Protein AF-U6G8X5-F1 (afdb_monomer_lite)

Secondary structure (DSSP, 8-state):
-EEEETTEEEEEEEEE-TTS-EEEEEEEEETTEEEEEEEEEEEEE-TTS-EEEEEEEEEEEEETTTEEEEEEEEEEEETTS-S-EEEEEEEEEEEEETTEEEEEEEEEEEEEE-SSEEEEEEEEEEEEEEEETTEEEEEEEEEEEEEEEEETTTTEEEEEEEEEEEE-----------------EEEEEEEE-TTS-EEEEEEEE--SSPPEEEEEEEEEEEE-TTS-EEEEEEEE-TT-PEEEEEEEE--S---HHHHHHH-----TT-EEEEEEEEETTEEEEEEEEEETTEEEEEEEEEETTS-EEEEEEEEEEETTEEEEEEEEEEEE-TT--EEEEEE----------

Sequence (353 aa):
MFVCCSGVCWEEEWKESHDGTRESRKRRELPNGVFEETVGIRRTTGGDSQQLEEFSNRVERTYSEGRVMECTDSWTRPLDGSGSASGSQRRETQTFDEGKLAAVEVSHEVWTDTGDEFNSDMWTEETLLQHQGGRAVAIQKNRWGRKKGNRRTDGMEWGERWEETEGMQDAPQQQQQQQQQQQQQHFRIRILLPGGEVSTQQVLVLQQQRMQVKRRFDDKWWIESHGNSWGHKEGFEEDGTRLQERWEHSDRDITSWFEERFGVCNNKEDKWAVKKGGNENGEWKESWTENPKEKAAEKSGWNKQGDAWEERWREKFDGDTKTETWAEKKGSNAQGLLVEVLGVGVIEEQEVM

pLDDT: mean 81.96, std 15.89, range [39.19, 98.38]

Radius of gyration: 29.36 Å; chains: 1; bounding box: 84×85×53 Å

Foldseek 3Di:
DWDDDDNWIKDWDWDADPQRKIKIWIWTDDPFWIKIKIKIWGWDQDPPRFIKIKIKMWIWIDGNQQKTKIKIKIKMDTPVNAFKIKIKIWMWMFHDDPNHTFKIKIKMKIWMDGVQKIKIKIKMKMFGWDADPNATATFKIKMKIKIKMAGNVFRKIKMKIKIWIWGDDPPPPDDDDDPDDFPFDWDFDFDQHRVRDTDTDGHTHRCPDDTDTQWMKMKIKMATPQGWMKIWMWIAHNVRDTWIWIWTADPDPPQDPCCVPPRGDPDNFKGKTKIKTDDPFKIKIKIWIDGQFKTKMKIKMAGPQGKIKIKIWMWGDDGPDTQATFIWIWIAGNVRDIDTDGDGDRPPPDPPD

Organism: NCBI:txid51316

Structure (mmCIF, N/CA/C/O backbone):
data_AF-U6G8X5-F1
#
_entry.id   AF-U6G8X5-F1
#
loop_
_atom_site.group_PDB
_atom_site.id
_atom_site.type_symbol
_atom_site.label_atom_id
_atom_site.label_alt_id
_atom_site.label_comp_id
_atom_site.label_asym_id
_atom_site.label_entity_id
_atom_site.label_seq_id
_atom_site.pdbx_PDB_ins_code
_atom_site.Cartn_x
_atom_site.Cartn_y
_atom_site.Cartn_z
_atom_site.occupancy
_atom_site.B_iso_or_equiv
_atom_site.auth_seq_id
_atom_site.auth_comp_id
_atom_site.auth_asym_id
_atom_site.auth_atom_id
_atom_site.pdbx_PDB_model_num
ATOM 1 N N . MET A 1 1 ? -2.283 -37.339 9.329 1.00 53.22 1 MET A N 1
ATOM 2 C CA . MET A 1 1 ? -1.183 -38.116 9.968 1.00 53.22 1 MET A CA 1
ATOM 3 C C . MET A 1 1 ? -0.688 -37.291 11.147 1.00 53.22 1 MET A C 1
ATOM 5 O O . MET A 1 1 ? -0.501 -36.102 10.955 1.00 53.22 1 MET A O 1
ATOM 9 N N . PHE A 1 2 ? -0.527 -37.856 12.348 1.00 46.41 2 PHE A N 1
ATOM 10 C CA . PHE A 1 2 ? -0.036 -37.086 13.502 1.00 46.41 2 PHE A CA 1
ATOM 11 C C . PHE A 1 2 ? 1.492 -37.043 13.482 1.00 46.41 2 PHE A C 1
ATOM 13 O O . PHE A 1 2 ? 2.139 -38.081 13.613 1.00 46.41 2 PHE A O 1
ATOM 20 N N . VAL A 1 3 ? 2.067 -35.853 13.316 1.00 52.84 3 VAL A N 1
ATOM 21 C CA . VAL A 1 3 ? 3.515 -35.639 13.410 1.00 52.84 3 VAL A CA 1
ATOM 22 C C . VAL A 1 3 ? 3.787 -34.873 14.700 1.00 52.84 3 VAL A C 1
ATOM 24 O O . VAL A 1 3 ? 3.461 -33.695 14.819 1.00 52.84 3 VAL A O 1
ATOM 27 N N . CYS A 1 4 ? 4.366 -35.553 15.688 1.00 41.88 4 CYS A N 1
ATOM 28 C CA . CYS A 1 4 ? 4.762 -34.940 16.953 1.00 41.88 4 CYS A CA 1
ATOM 29 C C . CYS A 1 4 ? 6.260 -34.629 16.927 1.00 41.88 4 CYS A C 1
ATOM 31 O O . CYS A 1 4 ? 7.091 -35.533 17.003 1.00 41.88 4 CYS A O 1
ATOM 33 N N . CYS A 1 5 ? 6.614 -33.346 16.886 1.00 45.38 5 CYS A N 1
ATOM 34 C CA . CYS A 1 5 ? 7.969 -32.878 17.162 1.00 45.38 5 CYS A CA 1
ATOM 35 C C . CYS A 1 5 ? 7.899 -31.812 18.265 1.00 45.38 5 CYS A C 1
ATOM 37 O O . CYS A 1 5 ? 7.132 -30.859 18.172 1.00 45.38 5 CYS A O 1
ATOM 39 N N . SER A 1 6 ? 8.709 -31.948 19.320 1.00 54.62 6 SER A N 1
ATOM 40 C CA . SER A 1 6 ? 8.932 -30.919 20.361 1.00 54.62 6 SER A CA 1
ATOM 41 C C . SER A 1 6 ? 7.730 -30.465 21.221 1.00 54.62 6 SER A C 1
ATOM 43 O O . SER A 1 6 ? 7.673 -29.312 21.631 1.00 54.62 6 SER A O 1
ATOM 45 N N . GLY A 1 7 ? 6.776 -31.349 21.544 1.00 64.12 7 GLY A N 1
ATOM 46 C CA . GLY A 1 7 ? 5.650 -30.998 22.437 1.00 64.12 7 GLY A CA 1
ATOM 47 C C . GLY A 1 7 ? 4.595 -30.090 21.794 1.00 64.12 7 GLY A C 1
ATOM 48 O O . GLY A 1 7 ? 3.709 -29.580 22.470 1.00 64.12 7 GLY A O 1
ATOM 49 N N . VAL A 1 8 ? 4.688 -29.919 20.479 1.00 66.00 8 VAL A N 1
ATOM 50 C CA . VAL A 1 8 ? 3.718 -29.233 19.641 1.00 66.00 8 VAL A CA 1
ATOM 51 C C . VAL A 1 8 ? 3.122 -30.277 18.703 1.00 66.00 8 VAL A C 1
ATOM 53 O O . VAL A 1 8 ? 3.852 -30.894 17.925 1.00 66.00 8 VAL A O 1
ATOM 56 N N . CYS A 1 9 ? 1.811 -30.491 18.784 1.00 75.88 9 CYS A N 1
ATOM 57 C CA . CYS A 1 9 ? 1.087 -31.324 17.832 1.00 75.88 9 CYS A CA 1
ATOM 58 C C . CYS A 1 9 ? 0.567 -30.474 16.667 1.00 75.88 9 CYS A C 1
ATOM 60 O O . CYS A 1 9 ? 0.145 -29.329 16.841 1.00 75.88 9 CYS A O 1
ATOM 62 N N . TRP A 1 10 ? 0.617 -31.055 15.473 1.00 80.31 10 TRP A N 1
ATOM 63 C CA . TRP A 1 10 ? -0.072 -30.555 14.293 1.00 80.31 10 TRP A CA 1
ATOM 64 C C . TRP A 1 10 ? -1.016 -31.643 13.799 1.00 80.31 10 TRP A C 1
ATOM 66 O O . TRP A 1 10 ? -0.639 -32.819 13.740 1.00 80.31 10 TRP A O 1
ATOM 76 N N . GLU A 1 11 ? -2.225 -31.241 13.435 1.00 87.06 11 GLU A N 1
ATOM 77 C CA . GLU A 1 11 ? -3.177 -32.083 12.725 1.00 87.06 11 GLU A CA 1
ATOM 78 C C . GLU A 1 11 ? -3.180 -31.651 11.267 1.00 87.06 11 GLU A C 1
ATOM 80 O O . GLU A 1 11 ? -3.396 -30.480 10.969 1.00 87.06 11 GLU A O 1
ATOM 85 N N . GLU A 1 12 ? -2.887 -32.583 10.364 1.00 90.88 12 GLU A N 1
ATOM 86 C CA . GLU A 1 12 ? -2.906 -32.334 8.927 1.00 90.88 12 GLU A CA 1
ATOM 87 C C . GLU A 1 12 ? -3.838 -33.334 8.239 1.00 90.88 12 GLU A C 1
ATOM 89 O O . GLU A 1 12 ? -3.663 -34.561 8.349 1.00 90.88 12 GLU A O 1
ATOM 94 N N . GLU A 1 13 ? -4.816 -32.782 7.528 1.00 90.94 13 GLU A N 1
ATOM 95 C CA . GLU A 1 13 ? -5.782 -33.482 6.693 1.00 90.94 13 GLU A CA 1
ATOM 96 C C . GLU A 1 13 ? -5.515 -33.151 5.226 1.00 90.94 13 GLU A C 1
ATOM 98 O O . GLU A 1 13 ? -5.426 -31.985 4.851 1.00 90.94 13 GLU A O 1
ATOM 103 N N . TRP A 1 14 ? -5.413 -34.183 4.391 1.00 92.19 14 TRP A N 1
ATOM 104 C CA . TRP A 1 14 ? -5.250 -34.039 2.947 1.00 92.19 14 TRP A CA 1
ATOM 105 C C . TRP A 1 14 ? -6.494 -34.544 2.231 1.00 92.19 14 TRP A C 1
ATOM 107 O O . TRP A 1 14 ? -7.020 -35.611 2.561 1.00 92.19 14 TRP A O 1
ATOM 117 N N . LYS A 1 15 ? -6.926 -33.809 1.209 1.00 92.38 15 LYS A N 1
ATOM 118 C CA . LYS A 1 15 ? -8.026 -34.183 0.327 1.00 92.38 15 LYS A CA 1
ATOM 119 C C . LYS A 1 15 ? -7.607 -33.988 -1.124 1.00 92.38 15 LYS A C 1
ATOM 121 O O . LYS A 1 15 ? -7.186 -32.906 -1.519 1.00 92.38 15 LYS A O 1
ATOM 126 N N . GLU A 1 16 ? -7.748 -35.037 -1.924 1.00 91.56 16 GLU A N 1
ATOM 127 C CA . GLU A 1 16 ? -7.582 -34.977 -3.376 1.00 91.56 16 GLU A CA 1
ATOM 128 C C . GLU A 1 16 ? -8.956 -35.164 -4.027 1.00 91.56 16 GLU A C 1
ATOM 130 O O . GLU A 1 16 ? -9.675 -36.120 -3.728 1.00 91.56 16 GLU A O 1
ATOM 135 N N . SER A 1 17 ? -9.354 -34.210 -4.863 1.00 89.56 17 SER A N 1
ATOM 136 C CA . SER A 1 17 ? -10.627 -34.235 -5.588 1.00 89.56 17 SER A CA 1
ATOM 137 C C . SER A 1 17 ? -10.467 -34.906 -6.955 1.00 89.56 17 SER A C 1
ATOM 139 O O . SER A 1 17 ? -9.365 -35.014 -7.489 1.00 89.56 17 SER A O 1
ATOM 141 N N . HIS A 1 18 ? -11.578 -35.339 -7.559 1.00 85.19 18 HIS A N 1
ATOM 142 C CA . HIS A 1 18 ? -11.572 -36.000 -8.873 1.00 85.19 18 HIS A CA 1
ATOM 143 C C . HIS A 1 18 ? -11.023 -35.128 -10.014 1.00 85.19 18 HIS A C 1
ATOM 145 O O . HIS A 1 18 ? -10.596 -35.667 -11.030 1.00 85.19 18 HIS A O 1
ATOM 151 N N . ASP A 1 19 ? -11.028 -33.802 -9.855 1.00 81.75 19 ASP A N 1
ATOM 152 C CA . ASP A 1 19 ? -10.458 -32.849 -10.812 1.00 81.75 19 ASP A CA 1
ATOM 153 C C . ASP A 1 19 ? -8.949 -32.610 -10.610 1.00 81.75 19 ASP A 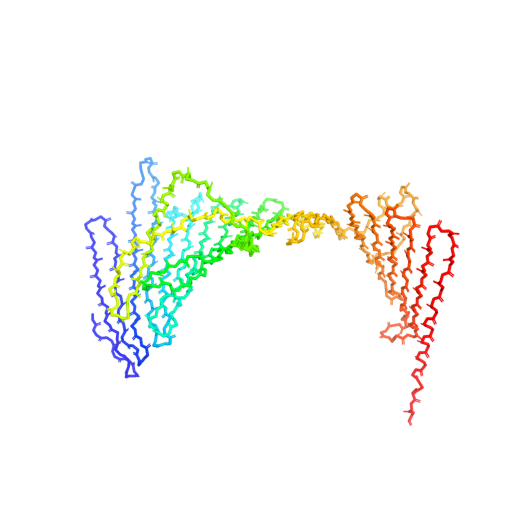C 1
ATOM 155 O O . ASP A 1 19 ? -8.367 -31.756 -11.272 1.00 81.75 19 ASP A O 1
ATOM 159 N N . GLY A 1 20 ? -8.302 -33.357 -9.706 1.00 81.50 20 GLY A N 1
ATOM 160 C CA . GLY A 1 20 ? -6.880 -33.220 -9.394 1.00 81.50 20 GLY A CA 1
ATOM 161 C C . GLY A 1 20 ? -6.555 -32.088 -8.416 1.00 81.50 20 GLY A C 1
ATOM 162 O O . GLY A 1 20 ? -5.376 -31.858 -8.141 1.00 81.50 20 GLY A O 1
ATOM 163 N N . THR A 1 21 ? -7.564 -31.394 -7.873 1.00 85.50 21 THR A N 1
ATOM 164 C CA . THR A 1 21 ? -7.367 -30.416 -6.796 1.00 85.50 21 THR A CA 1
ATOM 165 C C . THR A 1 21 ? -6.854 -31.115 -5.544 1.00 85.50 21 THR A C 1
ATOM 167 O O . THR A 1 21 ? -7.476 -32.067 -5.066 1.00 85.50 21 THR A O 1
ATOM 170 N N . ARG A 1 22 ? -5.746 -30.619 -4.991 1.00 89.38 22 ARG A N 1
ATOM 171 C CA . ARG A 1 22 ? -5.169 -31.075 -3.725 1.00 89.38 22 ARG A CA 1
ATOM 172 C C . ARG A 1 22 ? -5.323 -29.992 -2.682 1.00 89.38 22 ARG A C 1
ATOM 174 O O . ARG A 1 22 ? -4.833 -28.885 -2.875 1.00 89.38 22 ARG A O 1
ATOM 181 N N . GLU A 1 23 ? -5.966 -30.336 -1.582 1.00 91.94 23 GLU A N 1
ATOM 182 C CA . GLU A 1 23 ? -6.183 -29.458 -0.444 1.00 91.94 23 GLU A CA 1
ATOM 183 C C . GLU A 1 23 ? -5.538 -30.075 0.800 1.00 91.94 23 GLU A C 1
ATOM 185 O O . GLU A 1 23 ? -5.674 -31.273 1.053 1.00 91.94 23 GL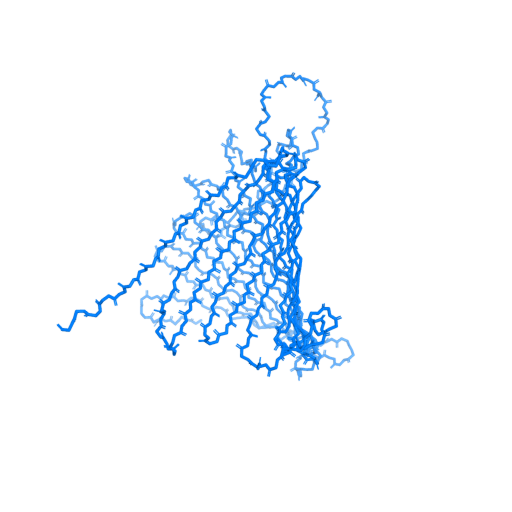U A O 1
ATOM 190 N N . SER A 1 24 ? -4.817 -29.259 1.560 1.00 93.12 24 SER A N 1
ATOM 191 C CA . SER A 1 24 ? -4.237 -29.584 2.856 1.00 93.12 24 SER A CA 1
ATOM 192 C C . SER A 1 24 ? -4.796 -28.627 3.886 1.00 93.12 24 SER A C 1
ATOM 194 O O . SER A 1 24 ? -4.611 -27.420 3.756 1.00 93.12 24 SER A O 1
ATOM 196 N N . ARG A 1 25 ? -5.379 -29.156 4.955 1.00 92.38 25 ARG A N 1
ATOM 197 C CA . ARG A 1 25 ? -5.778 -28.383 6.128 1.00 92.38 25 ARG A CA 1
ATOM 198 C C . ARG A 1 25 ? -4.879 -28.753 7.297 1.00 92.38 25 ARG A C 1
ATOM 200 O O . ARG A 1 25 ? -4.832 -29.910 7.703 1.00 92.38 25 ARG A O 1
ATOM 207 N N . LYS A 1 26 ? -4.164 -27.767 7.827 1.00 91.06 26 LYS A N 1
ATOM 208 C CA . LYS A 1 26 ? -3.275 -27.874 8.980 1.00 91.06 26 LYS A CA 1
ATOM 209 C C . LYS A 1 26 ? -3.866 -27.102 10.141 1.00 91.06 26 LYS A C 1
ATOM 211 O O . LYS A 1 26 ? -4.157 -25.919 10.009 1.00 91.06 26 LYS A O 1
ATOM 216 N N . ARG A 1 27 ? -3.976 -27.740 11.298 1.00 89.69 27 ARG A N 1
ATOM 217 C CA . ARG A 1 27 ? -4.408 -27.101 12.538 1.00 89.69 27 ARG A CA 1
ATOM 218 C C . ARG A 1 27 ? -3.374 -27.308 13.632 1.00 89.69 27 ARG A C 1
ATOM 220 O O . ARG A 1 27 ? -2.787 -28.382 13.764 1.00 89.69 27 ARG A O 1
ATOM 227 N N . ARG A 1 28 ? -3.165 -26.263 14.429 1.00 88.44 28 ARG A N 1
ATOM 228 C CA . ARG A 1 28 ? -2.334 -26.297 15.629 1.00 88.44 28 ARG A CA 1
ATOM 229 C C . ARG A 1 28 ? -2.932 -25.459 16.739 1.00 88.44 28 ARG A C 1
ATOM 231 O O . ARG A 1 28 ? -3.297 -24.302 16.544 1.00 88.44 28 ARG A O 1
ATOM 238 N N . GLU A 1 29 ? -2.915 -26.033 17.931 1.00 85.06 29 GLU A N 1
ATOM 239 C CA . GLU A 1 29 ? -3.142 -25.302 19.169 1.00 85.06 29 GLU A CA 1
ATOM 240 C C . GLU A 1 29 ? -1.813 -24.720 19.669 1.00 85.06 29 GLU A C 1
ATOM 242 O O . GLU A 1 29 ? -0.771 -25.383 19.712 1.00 85.06 29 GLU A O 1
ATOM 247 N N . LEU A 1 30 ? -1.831 -23.434 19.991 1.00 83.12 30 LEU A N 1
ATOM 248 C CA . LEU A 1 30 ? -0.738 -22.701 20.613 1.00 83.12 30 LEU A CA 1
ATOM 249 C C . LEU A 1 30 ? -1.133 -22.397 22.063 1.00 83.12 30 LEU A C 1
ATOM 251 O O . LEU A 1 30 ? -2.317 -22.205 22.336 1.00 83.12 30 LEU A O 1
ATOM 255 N N . PRO A 1 31 ? -0.171 -22.246 22.992 1.00 81.88 31 PRO A N 1
ATOM 256 C CA . PRO A 1 31 ? -0.475 -21.833 24.367 1.00 81.88 31 PRO A CA 1
ATOM 257 C C . PRO A 1 31 ? -1.318 -20.551 24.460 1.00 81.88 31 PRO A C 1
ATOM 259 O O . PRO A 1 31 ? -2.014 -20.331 25.443 1.00 81.88 31 PRO A O 1
ATOM 262 N N . ASN A 1 32 ? -1.239 -19.704 23.435 1.00 82.31 32 ASN A N 1
ATOM 263 C CA . ASN A 1 32 ? -1.887 -18.407 23.351 1.00 82.31 32 ASN A CA 1
ATOM 264 C C . ASN A 1 32 ? -2.814 -18.266 22.133 1.00 82.31 32 ASN A C 1
ATOM 266 O O . ASN A 1 32 ? -3.077 -17.138 21.717 1.00 82.31 32 ASN A O 1
ATOM 270 N N . GLY A 1 33 ? -3.274 -19.362 21.519 1.00 82.25 33 GLY A N 1
ATOM 271 C CA . GLY A 1 33 ? -4.071 -19.232 20.304 1.00 82.25 33 GLY A CA 1
ATOM 272 C C . GLY A 1 33 ? -4.376 -20.506 19.536 1.00 82.25 33 GLY A C 1
ATOM 273 O O . GLY A 1 33 ? -3.922 -21.595 19.871 1.00 82.25 33 GLY A O 1
ATOM 274 N N . VAL A 1 34 ? -5.108 -20.340 18.440 1.00 82.56 34 VAL A N 1
ATOM 275 C CA . VAL A 1 34 ? -5.325 -21.384 17.433 1.00 82.56 34 VAL A CA 1
ATOM 276 C C . VAL A 1 34 ? -4.764 -20.883 16.111 1.00 82.56 34 VAL A C 1
ATOM 278 O O . VAL A 1 34 ? -4.932 -19.714 15.755 1.00 82.56 34 VAL A O 1
ATOM 281 N N . PHE A 1 35 ? -4.056 -21.769 15.421 1.00 87.19 35 PHE A N 1
ATOM 282 C CA . PHE A 1 35 ? -3.550 -21.569 14.075 1.00 87.19 35 PHE A CA 1
ATOM 283 C C . PHE A 1 35 ? -4.210 -22.593 13.157 1.00 87.19 35 PHE A C 1
ATOM 285 O O . PHE A 1 35 ? -4.146 -23.797 13.423 1.00 87.19 35 PHE A O 1
ATOM 292 N N . GLU A 1 36 ? -4.810 -22.116 12.077 1.00 88.62 36 GLU A N 1
ATOM 293 C CA . GLU A 1 36 ? -5.340 -22.953 11.011 1.00 88.62 36 GLU A CA 1
ATOM 294 C C . GLU A 1 36 ? -4.798 -22.460 9.668 1.00 88.62 36 GLU A C 1
ATOM 296 O O . GLU A 1 36 ? -4.816 -21.269 9.384 1.00 88.62 36 GLU A O 1
ATOM 301 N N . GLU A 1 37 ? -4.287 -23.369 8.847 1.00 90.56 37 GLU A N 1
ATOM 302 C CA . GLU A 1 37 ? -3.794 -23.094 7.501 1.00 90.56 37 GLU A CA 1
ATOM 303 C C . GLU A 1 37 ? -4.463 -24.063 6.528 1.00 90.56 37 GLU A C 1
ATOM 305 O O . GLU A 1 37 ? -4.399 -25.277 6.704 1.00 90.56 37 GLU A O 1
ATOM 310 N N . THR A 1 38 ? -5.090 -23.534 5.487 1.00 89.31 38 THR A N 1
ATOM 311 C CA . THR A 1 38 ? -5.671 -24.307 4.390 1.00 89.31 38 THR A CA 1
ATOM 312 C C . THR A 1 38 ? -4.932 -23.959 3.110 1.00 89.31 38 THR A C 1
ATOM 314 O O . THR A 1 38 ? -4.935 -22.805 2.695 1.00 89.31 38 THR A O 1
ATOM 317 N N . VAL A 1 39 ? -4.304 -24.944 2.475 1.00 90.56 39 VAL A N 1
ATOM 318 C CA . VAL A 1 39 ? -3.557 -24.789 1.222 1.00 90.56 39 VAL A CA 1
ATOM 319 C C . VAL A 1 39 ? -4.216 -25.631 0.145 1.00 90.56 39 VAL A C 1
ATOM 321 O O . VAL A 1 39 ? -4.399 -26.828 0.326 1.00 90.56 39 VAL A O 1
ATOM 324 N N . GLY A 1 40 ? -4.536 -25.019 -0.986 1.00 89.56 40 GLY A N 1
ATOM 325 C CA . GLY A 1 40 ? -5.123 -25.647 -2.159 1.00 89.56 40 GLY A CA 1
ATOM 326 C C . GLY A 1 40 ? -4.250 -25.423 -3.387 1.00 89.56 40 GLY A C 1
ATOM 327 O O . GLY A 1 40 ? -3.790 -24.309 -3.629 1.00 89.56 40 GLY A O 1
ATOM 328 N N . ILE A 1 41 ? -4.035 -26.477 -4.170 1.00 88.56 41 ILE A N 1
ATOM 329 C CA . ILE A 1 41 ? -3.465 -26.398 -5.515 1.00 88.56 41 ILE A CA 1
ATOM 330 C C . ILE A 1 41 ? -4.441 -27.079 -6.459 1.00 88.56 41 ILE A C 1
ATOM 332 O O . ILE A 1 41 ? -4.791 -28.247 -6.267 1.00 88.56 41 ILE A O 1
ATOM 336 N N . ARG A 1 42 ? -4.858 -26.364 -7.497 1.00 89.44 42 ARG A N 1
ATOM 337 C CA . ARG A 1 42 ? -5.759 -26.863 -8.528 1.00 89.44 42 ARG A CA 1
ATOM 338 C C . ARG A 1 42 ? -5.117 -26.713 -9.895 1.00 89.44 42 ARG A C 1
ATOM 340 O O . ARG A 1 42 ? -4.491 -25.704 -10.199 1.00 89.44 42 ARG A O 1
ATOM 347 N N . ARG A 1 43 ? -5.273 -27.740 -10.729 1.00 85.75 43 ARG A N 1
ATOM 348 C CA . ARG A 1 43 ? -4.861 -27.703 -12.132 1.00 85.75 43 ARG A CA 1
ATOM 349 C C . ARG A 1 43 ? -6.107 -27.681 -12.990 1.00 85.75 43 ARG A C 1
ATOM 351 O O . ARG A 1 43 ? -6.867 -28.645 -12.985 1.00 85.75 43 ARG A O 1
ATOM 358 N N . THR A 1 44 ? -6.322 -26.595 -13.712 1.00 82.06 44 THR A N 1
ATOM 359 C CA . THR A 1 44 ? -7.456 -26.464 -14.625 1.00 82.06 44 THR A CA 1
ATOM 360 C C . THR A 1 44 ? -6.964 -26.556 -16.065 1.00 82.06 44 THR A C 1
ATOM 362 O O . THR A 1 44 ? -5.922 -26.019 -16.440 1.00 82.06 44 THR A O 1
ATOM 365 N N . THR A 1 45 ? -7.695 -27.300 -16.894 1.00 76.50 45 THR A N 1
ATOM 366 C CA . THR A 1 45 ? -7.523 -27.247 -18.348 1.00 76.50 45 THR A CA 1
ATOM 367 C C . THR A 1 45 ? -8.380 -26.094 -18.850 1.00 76.50 45 THR A C 1
ATOM 369 O O . THR A 1 45 ? -9.605 -26.204 -18.894 1.00 76.50 45 THR A O 1
ATOM 372 N N . GLY A 1 46 ? -7.746 -24.965 -19.167 1.00 66.06 46 GLY A N 1
ATOM 373 C CA . GLY A 1 46 ? -8.411 -23.869 -19.859 1.00 66.06 46 GLY A CA 1
ATOM 374 C C . GLY A 1 46 ? -8.835 -24.322 -21.255 1.00 66.06 46 GLY A C 1
ATOM 375 O O . GLY A 1 46 ? -8.138 -25.112 -21.902 1.00 66.06 46 GLY A O 1
ATOM 376 N N . GLY A 1 47 ? -9.993 -23.849 -21.722 1.00 59.22 47 GLY A N 1
ATOM 377 C CA . GLY A 1 47 ? -10.346 -23.965 -23.138 1.00 59.22 47 GLY A CA 1
ATOM 378 C C . GLY A 1 47 ? -9.211 -23.392 -23.992 1.00 59.22 47 GLY A C 1
ATOM 379 O O . GLY A 1 47 ? -8.605 -22.400 -23.604 1.00 59.22 47 GLY A O 1
ATOM 380 N N . ASP A 1 48 ? -8.903 -24.052 -25.108 1.00 61.56 48 ASP A N 1
ATOM 381 C CA . ASP A 1 48 ? -7.800 -23.742 -26.037 1.00 61.56 48 ASP A CA 1
ATOM 382 C C . ASP A 1 48 ? -6.381 -24.194 -25.629 1.00 61.56 48 ASP A C 1
ATOM 384 O O . ASP A 1 48 ? -5.382 -23.678 -26.122 1.00 61.56 48 ASP A O 1
ATOM 388 N N . SER A 1 49 ? -6.272 -25.285 -24.861 1.00 63.94 49 SER A N 1
ATOM 389 C CA . SER A 1 49 ? -5.020 -26.036 -24.594 1.00 63.94 49 SER A CA 1
ATOM 390 C C . SER A 1 49 ? -4.076 -25.440 -23.546 1.00 63.94 49 SER A C 1
ATOM 392 O O . SER A 1 49 ? -3.038 -26.043 -23.267 1.00 63.94 49 SER A O 1
ATOM 394 N N . GLN A 1 50 ? -4.422 -24.314 -22.920 1.00 75.44 50 GLN A N 1
ATOM 395 C CA . GLN A 1 50 ? -3.597 -23.729 -21.865 1.00 75.44 50 GLN A CA 1
ATOM 396 C C . GLN A 1 50 ? -3.930 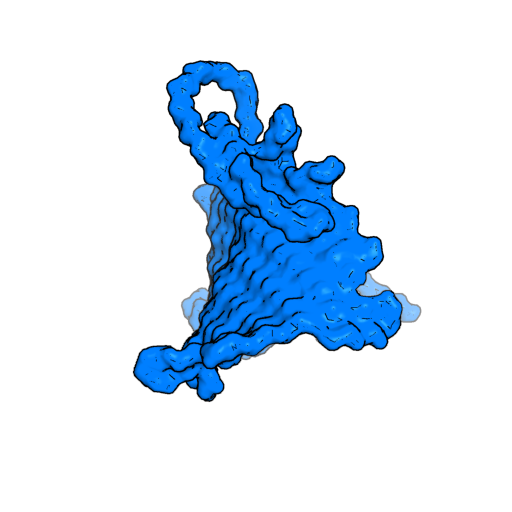-24.366 -20.509 1.00 75.44 50 GLN A C 1
ATOM 398 O O . GLN A 1 50 ? -5.053 -24.279 -20.010 1.00 75.44 50 GLN A O 1
ATOM 403 N N . GLN A 1 51 ? -2.955 -25.052 -19.913 1.00 87.50 51 GLN A N 1
ATOM 404 C CA . GLN A 1 51 ? -3.077 -25.594 -18.560 1.00 87.50 51 GLN A CA 1
ATOM 405 C C . GLN A 1 51 ? -2.718 -24.504 -17.551 1.00 87.50 51 GLN A C 1
ATOM 407 O O . GLN A 1 51 ? -1.658 -23.889 -17.667 1.00 87.50 51 GLN A O 1
ATOM 412 N N . LEU A 1 52 ? -3.584 -24.276 -16.565 1.00 87.88 52 LEU A N 1
ATOM 413 C CA . LEU A 1 52 ? -3.357 -23.316 -15.489 1.00 87.88 52 LEU A CA 1
ATOM 414 C C . LEU A 1 52 ? -3.102 -24.048 -14.172 1.00 87.88 52 LEU A C 1
ATOM 416 O O . LEU A 1 52 ? -3.707 -25.083 -13.880 1.00 87.88 52 LEU A O 1
ATOM 420 N N . GLU A 1 53 ? -2.196 -23.490 -13.381 1.00 89.69 53 GLU A N 1
ATOM 421 C CA . GLU A 1 53 ? -1.986 -23.831 -11.983 1.00 89.69 53 GLU A CA 1
ATOM 422 C C . GLU A 1 53 ? -2.551 -22.697 -11.125 1.00 89.69 53 GLU A C 1
ATOM 424 O O . GLU A 1 53 ? -2.099 -21.554 -11.204 1.00 89.69 53 GLU A O 1
ATOM 429 N N . GLU A 1 54 ? -3.560 -23.031 -10.329 1.00 91.06 54 GLU A N 1
ATOM 430 C CA . GLU A 1 54 ? -4.203 -22.160 -9.353 1.00 91.06 54 GLU A CA 1
ATOM 431 C C . GLU A 1 54 ? -3.722 -22.569 -7.958 1.00 91.06 54 GLU A C 1
ATOM 433 O O . GLU A 1 54 ? -3.772 -23.745 -7.584 1.00 91.06 54 GLU A O 1
ATOM 438 N N . PHE A 1 55 ? -3.271 -21.599 -7.177 1.00 93.12 55 PHE A N 1
ATOM 439 C CA . PHE A 1 55 ? -2.904 -21.768 -5.779 1.00 93.12 55 PHE A CA 1
ATOM 440 C C . PHE A 1 55 ? -3.801 -20.905 -4.908 1.00 93.12 55 PHE A C 1
ATOM 442 O O . PHE A 1 55 ? -4.112 -19.765 -5.254 1.00 93.12 55 PHE A O 1
ATOM 449 N N . SER A 1 56 ? -4.158 -21.432 -3.744 1.00 90.56 56 SER A N 1
ATOM 450 C CA . SER A 1 56 ? -4.816 -20.684 -2.682 1.00 90.56 56 SER A CA 1
ATOM 451 C C . SER A 1 56 ? -4.256 -21.106 -1.330 1.00 90.56 56 SER A C 1
ATOM 453 O O . SER A 1 56 ? -4.188 -22.297 -1.041 1.00 90.56 56 SER A O 1
ATOM 455 N N . ASN A 1 57 ? -3.915 -20.157 -0.474 1.00 91.06 57 ASN A N 1
ATOM 456 C CA . ASN A 1 57 ? -3.594 -20.370 0.927 1.00 91.06 57 ASN A CA 1
ATOM 457 C C . ASN A 1 57 ? -4.497 -19.468 1.773 1.00 91.06 57 ASN A C 1
ATOM 459 O O . ASN A 1 57 ? -4.642 -18.285 1.484 1.00 91.06 57 ASN A O 1
ATOM 463 N N . ARG A 1 58 ? -5.108 -20.019 2.817 1.00 91.00 58 ARG A N 1
ATOM 464 C CA . ARG A 1 58 ? -5.805 -19.266 3.853 1.00 91.00 58 ARG A CA 1
ATOM 465 C C . ARG A 1 58 ? -5.212 -19.619 5.206 1.00 91.00 58 ARG A C 1
ATOM 467 O O . ARG A 1 58 ? -5.276 -20.771 5.618 1.00 91.00 58 ARG A O 1
ATOM 474 N N . VAL A 1 59 ? -4.699 -18.621 5.913 1.00 87.31 59 VAL A N 1
ATOM 475 C CA . VAL A 1 59 ? -4.188 -18.741 7.277 1.00 87.31 59 VAL A CA 1
ATOM 476 C C . VAL A 1 59 ? -5.078 -17.948 8.218 1.00 87.31 59 VAL A C 1
ATOM 478 O O . VAL A 1 59 ? -5.254 -16.746 8.045 1.00 87.31 59 VAL A O 1
ATOM 481 N N . GLU A 1 60 ? -5.585 -18.597 9.253 1.00 85.31 60 GLU A N 1
ATOM 482 C CA . GLU A 1 60 ? -6.305 -17.969 10.352 1.00 85.31 60 GLU A CA 1
ATOM 483 C C . GLU A 1 60 ? -5.505 -18.113 11.642 1.00 85.31 60 GLU A C 1
ATOM 485 O O . GLU A 1 60 ? -4.986 -19.183 11.977 1.00 85.31 60 GLU A O 1
ATOM 490 N N . ARG A 1 61 ? -5.388 -17.011 12.384 1.00 84.19 61 ARG A N 1
ATOM 491 C CA . ARG A 1 61 ? -4.639 -16.977 13.633 1.00 84.19 61 ARG A CA 1
ATOM 492 C C . ARG A 1 61 ? -5.344 -16.127 14.671 1.00 84.19 61 ARG A C 1
ATOM 494 O O . ARG A 1 61 ? -5.520 -14.926 14.496 1.00 84.19 61 ARG A O 1
ATOM 501 N N . THR A 1 62 ? -5.686 -16.758 15.784 1.00 79.50 62 THR A N 1
ATOM 502 C CA . THR A 1 62 ? -6.249 -16.088 16.960 1.00 79.50 62 THR A CA 1
ATOM 503 C C . THR A 1 62 ? -5.167 -15.967 18.020 1.00 79.50 62 THR A C 1
ATOM 505 O O . THR A 1 62 ? -4.529 -16.966 18.341 1.00 79.50 62 THR A O 1
ATOM 508 N N . TYR A 1 63 ? -4.962 -14.770 18.562 1.00 77.00 63 TYR A N 1
ATOM 509 C CA . TYR A 1 63 ? -4.025 -14.505 19.651 1.00 77.00 63 TYR A CA 1
ATOM 510 C C . TYR A 1 63 ? -4.785 -14.183 20.942 1.00 77.00 63 TYR A C 1
ATOM 512 O O . TYR A 1 63 ? -5.797 -13.483 20.923 1.00 77.00 63 TYR A O 1
ATOM 520 N N . SER A 1 64 ? -4.254 -14.625 22.083 1.00 72.19 64 SER A N 1
ATOM 521 C CA . SER A 1 64 ? -4.816 -14.354 23.414 1.00 72.19 64 SER A CA 1
ATOM 522 C C . SER A 1 64 ? -4.858 -12.866 23.776 1.00 72.19 64 SER A C 1
ATOM 524 O O . SER A 1 64 ? -5.614 -12.473 24.656 1.00 72.19 64 SER A O 1
ATOM 526 N N . GLU A 1 65 ? -4.067 -12.033 23.099 1.00 78.75 65 GLU A N 1
ATOM 527 C CA . GLU A 1 65 ? -3.975 -10.580 23.307 1.00 78.75 65 GLU A CA 1
ATOM 528 C C . GLU A 1 65 ? -5.123 -9.795 22.643 1.00 78.75 65 GLU A C 1
ATOM 530 O O . GLU A 1 65 ? -4.992 -8.603 22.382 1.00 78.75 65 GLU A O 1
ATOM 535 N N . GLY A 1 66 ? -6.240 -10.452 22.315 1.00 83.62 66 GLY A N 1
ATOM 536 C CA . GLY A 1 66 ? -7.366 -9.790 21.659 1.00 83.62 66 GLY A CA 1
ATOM 537 C C . GLY A 1 66 ? -7.041 -9.366 20.228 1.00 83.62 66 GLY A C 1
ATOM 538 O O . GLY A 1 66 ? -7.514 -8.336 19.766 1.00 83.62 66 GLY A O 1
ATOM 539 N N . ARG A 1 67 ? -6.222 -10.136 19.507 1.00 88.56 67 ARG A N 1
ATOM 540 C CA . ARG A 1 67 ? -5.985 -9.919 18.075 1.00 88.56 67 ARG A CA 1
ATOM 541 C C . ARG A 1 67 ? -6.358 -11.161 17.297 1.00 88.56 67 ARG A C 1
ATOM 543 O O . ARG A 1 67 ? -5.983 -12.267 17.681 1.00 88.56 67 ARG A O 1
ATOM 550 N N . VAL A 1 68 ? -7.045 -10.974 16.181 1.00 88.06 68 VAL A N 1
ATOM 551 C CA . VAL A 1 68 ? -7.332 -12.056 15.242 1.00 88.06 68 VAL A CA 1
ATOM 552 C C . VAL A 1 68 ? -6.880 -11.644 13.856 1.00 88.06 68 VAL A C 1
ATOM 554 O O . VAL A 1 68 ? -7.032 -10.491 13.469 1.00 88.06 68 VAL A O 1
ATOM 557 N N . MET A 1 69 ? -6.263 -12.570 13.136 1.00 90.69 69 MET A N 1
ATOM 558 C CA . MET A 1 69 ? -5.695 -12.335 11.821 1.00 90.69 69 MET A CA 1
ATOM 559 C C . MET A 1 69 ? -6.173 -13.408 10.851 1.00 90.69 69 MET A C 1
ATOM 561 O O . MET A 1 69 ? -6.051 -14.596 11.136 1.00 90.69 69 MET A O 1
ATOM 565 N N . GLU A 1 70 ? -6.659 -12.983 9.695 1.00 91.44 70 GLU A N 1
ATOM 566 C CA . GLU A 1 70 ? -6.916 -13.839 8.542 1.00 91.44 70 GLU A CA 1
ATOM 567 C C . GLU A 1 70 ? -6.036 -13.361 7.387 1.00 91.44 70 GLU A C 1
ATOM 569 O O . GLU A 1 70 ? -6.100 -12.200 6.993 1.00 91.44 70 GLU A O 1
ATOM 574 N N . CYS A 1 71 ? -5.226 -14.250 6.828 1.00 92.56 71 CYS A N 1
ATOM 575 C CA . CYS A 1 71 ? -4.471 -14.019 5.606 1.00 92.56 71 CYS A CA 1
ATOM 576 C C . CYS A 1 71 ? -5.006 -14.954 4.524 1.00 92.56 71 CYS A C 1
ATOM 578 O O . CYS A 1 71 ? -5.127 -16.150 4.748 1.00 92.56 71 CYS A O 1
ATOM 580 N N . THR A 1 72 ? -5.310 -14.429 3.348 1.00 92.81 72 THR A N 1
ATOM 581 C CA . THR A 1 72 ? -5.605 -15.211 2.149 1.00 92.81 72 THR A CA 1
ATOM 582 C C . THR A 1 72 ? -4.586 -14.834 1.089 1.00 92.81 72 THR A C 1
ATOM 584 O O . THR A 1 72 ? -4.330 -13.657 0.882 1.00 92.81 72 THR A O 1
ATOM 587 N N . ASP A 1 73 ? -3.992 -15.807 0.429 1.00 95.31 73 ASP A N 1
ATOM 588 C CA . ASP A 1 73 ? -3.101 -15.618 -0.706 1.00 95.31 73 ASP A CA 1
ATOM 589 C C . ASP A 1 73 ? -3.599 -16.517 -1.828 1.00 95.31 73 ASP A C 1
ATOM 591 O O . ASP A 1 73 ? -3.960 -17.669 -1.595 1.00 95.31 73 ASP A O 1
ATOM 595 N N . SER A 1 74 ? -3.677 -16.001 -3.039 1.00 94.50 74 SER A N 1
ATOM 596 C CA . SER A 1 74 ? -4.070 -16.791 -4.192 1.00 94.50 74 SER A CA 1
ATOM 597 C C . SER A 1 74 ? -3.354 -16.307 -5.425 1.00 94.50 74 SER A C 1
ATOM 599 O O . SER A 1 74 ? -3.246 -15.104 -5.641 1.00 94.50 74 SER A O 1
ATOM 601 N N . TRP A 1 75 ? -2.931 -17.228 -6.276 1.00 96.44 75 TRP A N 1
ATOM 602 C CA . TRP A 1 75 ? -2.352 -16.881 -7.563 1.00 96.44 75 TRP A CA 1
ATOM 603 C C . TRP A 1 75 ? -2.739 -17.885 -8.632 1.00 96.44 75 TRP A C 1
ATOM 605 O O . TRP A 1 75 ? -3.165 -19.005 -8.360 1.00 96.44 75 TRP A O 1
ATOM 615 N N . THR A 1 76 ? -2.626 -17.457 -9.878 1.00 93.75 76 THR A N 1
ATOM 616 C CA . THR A 1 76 ? -2.844 -18.273 -11.063 1.00 93.75 76 THR A CA 1
ATOM 617 C C . THR A 1 76 ? -1.701 -18.021 -12.028 1.00 93.75 76 THR A C 1
ATOM 619 O O . THR A 1 76 ? -1.312 -16.876 -12.257 1.00 93.75 76 THR A O 1
ATOM 622 N N . ARG A 1 77 ? -1.148 -19.091 -12.595 1.00 94.12 77 ARG A N 1
ATOM 623 C CA . ARG A 1 77 ? -0.126 -19.004 -13.643 1.00 94.12 77 ARG A CA 1
ATOM 624 C C . ARG A 1 77 ? -0.277 -20.146 -14.646 1.00 94.12 77 ARG A C 1
ATOM 626 O O . ARG A 1 77 ? -0.787 -21.206 -14.276 1.00 94.12 77 ARG A O 1
ATOM 633 N N . PRO A 1 78 ? 0.206 -19.992 -15.882 1.00 92.69 78 PRO A N 1
ATOM 634 C CA . PRO A 1 78 ? 0.270 -21.112 -16.809 1.00 92.69 78 PRO A CA 1
ATOM 635 C C . PRO A 1 78 ? 1.282 -22.165 -16.353 1.00 92.69 78 PRO A C 1
ATOM 637 O O . PRO A 1 78 ? 2.361 -21.849 -15.848 1.00 92.69 78 PRO A O 1
ATOM 640 N N . LEU A 1 79 ? 0.915 -23.438 -16.505 1.00 89.25 79 LEU A N 1
ATOM 641 C CA . LEU A 1 79 ? 1.688 -24.574 -15.994 1.00 89.25 79 LEU A CA 1
ATOM 642 C C . LEU A 1 79 ? 3.038 -24.734 -16.709 1.00 89.25 79 LEU A C 1
ATOM 644 O O . LEU A 1 79 ? 4.002 -25.219 -16.121 1.00 89.25 79 LEU A O 1
ATOM 648 N N . ASP A 1 80 ? 3.105 -24.326 -17.973 1.00 90.19 80 ASP A N 1
ATOM 649 C CA . ASP A 1 80 ? 4.328 -24.319 -18.775 1.00 90.19 80 ASP A CA 1
ATOM 650 C C . ASP A 1 80 ? 5.249 -23.124 -18.463 1.00 90.19 80 ASP A C 1
ATOM 652 O O . ASP A 1 80 ? 6.342 -23.031 -19.020 1.00 90.19 80 ASP A O 1
ATOM 656 N N . GLY A 1 81 ? 4.825 -22.221 -17.570 1.00 88.12 81 GLY A N 1
ATOM 657 C CA . GLY A 1 81 ? 5.535 -20.991 -17.228 1.00 88.12 81 GLY A CA 1
ATOM 658 C C . GLY A 1 81 ? 5.500 -19.922 -18.322 1.00 88.12 81 GLY A C 1
ATOM 659 O O . GLY A 1 81 ? 6.189 -18.913 -18.188 1.00 88.12 81 GLY A O 1
ATOM 660 N N . SER A 1 82 ? 4.733 -20.128 -19.397 1.00 88.62 82 SER A N 1
ATOM 661 C CA . SER A 1 82 ? 4.534 -19.125 -20.443 1.00 88.62 82 SER A CA 1
ATOM 662 C C . SER A 1 82 ? 3.446 -18.126 -20.043 1.00 88.62 82 SER A C 1
ATOM 664 O O . SER A 1 82 ? 2.571 -18.438 -19.249 1.00 88.62 82 SER A O 1
ATOM 666 N N . GLY A 1 83 ? 3.465 -16.915 -20.597 1.00 89.69 83 GLY A N 1
ATOM 667 C CA . GLY A 1 83 ? 2.379 -15.946 -20.424 1.00 89.69 83 GLY A CA 1
ATOM 668 C C . GLY A 1 83 ? 2.282 -15.312 -19.033 1.00 89.69 83 GLY A C 1
ATOM 669 O O . GLY A 1 83 ? 3.253 -15.243 -18.285 1.00 89.69 83 GLY A O 1
ATOM 670 N N . SER A 1 84 ? 1.101 -14.773 -18.723 1.00 94.56 84 SER A N 1
ATOM 671 C CA . SER A 1 84 ? 0.907 -13.925 -17.550 1.00 94.56 84 SER A CA 1
ATOM 672 C C . SER A 1 84 ? 0.518 -14.710 -16.300 1.00 94.56 84 SER A C 1
ATOM 674 O O . SER A 1 84 ? -0.444 -15.479 -16.332 1.00 94.56 84 SER A O 1
ATOM 676 N N . ALA A 1 85 ? 1.186 -14.435 -15.185 1.00 96.25 85 ALA A N 1
ATOM 677 C CA . ALA A 1 85 ? 0.740 -14.804 -13.851 1.00 96.25 85 ALA A CA 1
ATOM 678 C C . ALA A 1 85 ? -0.016 -13.641 -13.195 1.00 96.25 85 ALA A C 1
ATOM 680 O O . ALA A 1 85 ? 0.240 -12.468 -13.469 1.00 96.25 85 ALA A O 1
ATOM 681 N N . SER A 1 86 ? -0.938 -13.953 -12.299 1.00 97.44 86 SER A N 1
ATOM 682 C CA . SER A 1 86 ? -1.587 -12.961 -11.447 1.00 97.44 86 SER A CA 1
ATOM 683 C C . SER A 1 86 ? -1.855 -13.540 -10.074 1.00 97.44 86 SER A C 1
ATOM 685 O O . SER A 1 86 ? -1.917 -14.757 -9.896 1.00 97.44 86 SER A O 1
ATOM 687 N N . GLY A 1 87 ? -2.025 -12.674 -9.089 1.00 97.75 87 GLY A N 1
ATOM 688 C CA . GLY A 1 87 ? -2.390 -13.103 -7.756 1.00 97.75 87 GLY A CA 1
ATOM 689 C C . GLY A 1 87 ? -2.940 -11.980 -6.910 1.00 97.75 87 GLY A C 1
ATOM 690 O O . GLY A 1 87 ? -2.969 -10.815 -7.306 1.00 97.75 87 GLY A O 1
ATOM 691 N N . SER A 1 88 ? -3.409 -12.360 -5.736 1.00 97.56 88 SER A N 1
ATOM 692 C CA . SER A 1 88 ? -3.922 -11.455 -4.733 1.00 97.56 88 SER A CA 1
ATOM 693 C C . SER A 1 88 ? -3.594 -11.960 -3.343 1.00 97.56 88 SER A C 1
ATOM 695 O O . SER A 1 88 ? -3.814 -13.132 -3.040 1.00 97.56 88 SER A O 1
ATOM 697 N N . GLN A 1 89 ? -3.158 -11.052 -2.483 1.00 97.19 89 GLN A N 1
ATOM 698 C CA . GLN A 1 89 ? -2.975 -11.293 -1.066 1.00 97.19 89 GLN A CA 1
ATOM 699 C C . GLN A 1 89 ? -3.935 -10.400 -0.287 1.00 97.19 89 GLN A C 1
ATOM 701 O O . GLN A 1 89 ? -3.965 -9.192 -0.469 1.00 97.19 89 GLN A O 1
ATOM 706 N N . ARG A 1 90 ? -4.712 -10.976 0.619 1.00 96.06 90 ARG A N 1
ATOM 707 C CA . ARG A 1 90 ? -5.571 -10.268 1.561 1.00 96.06 90 ARG A CA 1
ATOM 708 C C . ARG A 1 90 ? -5.108 -10.561 2.974 1.00 96.06 90 ARG A C 1
ATOM 710 O O . ARG A 1 90 ? -4.905 -11.716 3.322 1.00 96.06 90 ARG A O 1
ATOM 717 N N . ARG A 1 91 ? -5.016 -9.546 3.818 1.00 95.69 91 ARG A N 1
ATOM 718 C CA . ARG A 1 91 ? -4.808 -9.695 5.254 1.00 95.69 91 ARG A CA 1
ATOM 719 C C . ARG A 1 91 ? -5.829 -8.852 5.993 1.00 95.69 91 ARG A C 1
ATOM 721 O O . ARG A 1 91 ? -5.930 -7.661 5.754 1.00 95.69 91 ARG A O 1
ATOM 728 N N . GLU A 1 92 ? -6.558 -9.464 6.906 1.00 94.62 92 GLU A N 1
ATOM 729 C CA . GLU A 1 92 ? -7.473 -8.792 7.815 1.00 94.62 92 GLU A CA 1
ATOM 730 C C . GLU A 1 92 ? -6.990 -8.999 9.246 1.00 94.62 92 GLU A C 1
ATOM 732 O O . GLU A 1 92 ? -6.841 -10.132 9.695 1.00 94.62 92 GLU A O 1
ATOM 737 N N . THR A 1 93 ? -6.735 -7.905 9.954 1.00 93.88 93 THR A N 1
ATOM 738 C CA . THR A 1 93 ? -6.369 -7.891 11.366 1.00 93.88 93 THR A CA 1
ATOM 739 C C . THR A 1 93 ? -7.490 -7.221 12.154 1.00 93.88 93 THR A C 1
ATOM 741 O O . THR A 1 93 ? -7.812 -6.056 11.940 1.00 93.88 93 THR A O 1
ATOM 744 N N . GLN A 1 94 ? -8.072 -7.943 13.101 1.00 93.75 94 GLN A N 1
ATOM 745 C CA . GLN A 1 94 ? -9.069 -7.438 14.036 1.00 93.75 94 GLN A CA 1
ATOM 746 C C . GLN A 1 94 ? -8.421 -7.257 15.399 1.00 93.75 94 GLN A C 1
ATOM 748 O O . GLN A 1 94 ? -7.804 -8.186 15.923 1.00 93.75 94 GLN A O 1
ATOM 753 N N . THR A 1 95 ? -8.566 -6.068 15.971 1.00 93.88 95 THR A N 1
ATOM 754 C CA . THR A 1 95 ? -8.062 -5.740 17.305 1.00 93.88 95 THR A CA 1
ATOM 755 C C . THR A 1 95 ? -9.235 -5.533 18.245 1.00 93.88 95 THR A C 1
ATOM 757 O O . THR A 1 95 ? -10.158 -4.774 17.949 1.00 93.88 95 THR A O 1
ATOM 760 N N . PHE A 1 96 ? -9.186 -6.208 19.383 1.00 90.69 96 PHE A N 1
ATOM 761 C CA . PHE A 1 96 ? -10.175 -6.163 20.441 1.00 90.69 96 PHE A CA 1
ATOM 762 C C . PHE A 1 96 ? -9.580 -5.466 21.663 1.00 90.69 96 PHE A C 1
ATOM 764 O O . PHE A 1 96 ? -8.458 -5.760 22.065 1.00 90.69 96 PHE A O 1
ATOM 771 N N . ASP A 1 97 ? -10.362 -4.582 22.267 1.00 92.38 97 ASP A N 1
ATOM 772 C CA . ASP A 1 97 ? -10.074 -3.930 23.538 1.00 92.38 97 ASP A CA 1
ATOM 773 C C . ASP A 1 97 ? -11.183 -4.288 24.531 1.00 92.38 97 ASP A C 1
ATOM 775 O O . ASP A 1 97 ? -12.369 -4.196 24.209 1.00 92.38 97 ASP A O 1
ATOM 779 N N . GLU A 1 98 ? -10.809 -4.797 25.705 1.00 90.88 98 GLU A N 1
ATOM 780 C CA . GLU A 1 98 ? -11.746 -5.311 26.720 1.00 90.88 98 GLU A CA 1
ATOM 781 C C . GLU A 1 98 ? -12.816 -6.281 26.158 1.00 90.88 98 GLU A C 1
ATOM 783 O O . GLU A 1 98 ? -13.986 -6.267 26.548 1.00 90.88 98 GLU A O 1
ATOM 788 N N . GLY A 1 99 ? -12.429 -7.121 25.190 1.00 87.12 99 GLY A N 1
ATOM 789 C CA . GLY A 1 99 ? -13.329 -8.076 24.529 1.00 87.12 99 GLY A CA 1
ATOM 790 C C . GLY A 1 99 ? -14.290 -7.458 23.505 1.00 87.12 99 GLY A C 1
ATOM 791 O O . GLY A 1 99 ? -15.161 -8.154 22.984 1.00 87.12 99 GLY A O 1
ATOM 792 N N . LYS A 1 100 ? -14.144 -6.169 23.187 1.00 90.38 100 LYS A N 1
ATOM 793 C CA . LYS A 1 100 ? -14.928 -5.457 22.173 1.00 90.38 100 LYS A CA 1
ATOM 794 C C . LYS A 1 100 ? -14.055 -5.115 20.976 1.00 90.38 100 LYS A C 1
ATOM 796 O O . LYS A 1 100 ? -12.918 -4.700 21.137 1.00 90.38 100 LYS A O 1
ATOM 801 N N . LEU A 1 101 ? -14.591 -5.253 19.767 1.00 90.25 101 LEU A N 1
ATOM 802 C CA . LEU A 1 101 ? -13.860 -4.923 18.542 1.00 90.25 101 LEU A CA 1
ATOM 803 C C . LEU A 1 101 ? -13.545 -3.417 18.493 1.00 90.25 101 LEU A C 1
ATOM 805 O O . LEU A 1 101 ? -14.469 -2.608 18.405 1.00 90.25 101 LEU A O 1
ATOM 809 N N . ALA A 1 102 ? -12.266 -3.058 18.565 1.00 93.88 102 ALA A N 1
ATOM 810 C CA . ALA A 1 102 ? -11.774 -1.682 18.618 1.00 93.88 102 ALA A CA 1
ATOM 811 C C . ALA A 1 102 ? -11.265 -1.190 17.257 1.00 93.88 102 ALA A C 1
ATOM 813 O O . ALA A 1 102 ? -11.458 -0.026 16.913 1.00 93.88 102 ALA A O 1
ATOM 814 N N . ALA A 1 103 ? -10.655 -2.071 16.461 1.00 95.31 103 ALA A N 1
ATOM 815 C CA . ALA A 1 103 ? -10.174 -1.727 15.127 1.00 95.31 103 ALA A CA 1
ATOM 816 C C . ALA A 1 103 ? -10.231 -2.921 14.170 1.00 95.31 103 ALA A C 1
ATOM 818 O O . ALA A 1 103 ? -10.081 -4.074 14.584 1.00 95.31 103 ALA A O 1
ATOM 819 N N . VAL A 1 104 ? -10.418 -2.627 12.886 1.00 94.69 104 VAL A N 1
ATOM 820 C CA . VAL A 1 104 ? -10.297 -3.588 11.784 1.00 94.69 104 VAL A CA 1
ATOM 821 C C . VAL A 1 104 ? -9.356 -2.998 10.745 1.00 94.69 104 VAL A C 1
ATOM 823 O O . VAL A 1 104 ? -9.638 -1.933 10.209 1.00 94.69 104 VAL A O 1
ATOM 826 N N . GLU A 1 105 ? -8.265 -3.693 10.453 1.00 96.31 105 GLU A N 1
ATOM 827 C CA . GLU A 1 105 ? -7.312 -3.355 9.397 1.00 96.31 105 GLU A CA 1
ATOM 828 C C . GLU A 1 105 ? -7.412 -4.405 8.289 1.00 96.31 105 GLU A C 1
ATOM 830 O O . GLU A 1 105 ? -7.256 -5.595 8.550 1.00 96.31 105 GLU A O 1
ATOM 835 N N . VAL A 1 106 ? -7.677 -3.986 7.055 1.00 96.00 106 VAL A N 1
ATOM 836 C CA . VAL A 1 106 ? -7.734 -4.857 5.878 1.00 96.00 106 VAL A CA 1
ATOM 837 C C . VAL A 1 106 ? -6.706 -4.382 4.866 1.00 96.00 106 VAL A C 1
ATOM 839 O O . VAL A 1 106 ? -6.921 -3.374 4.200 1.00 96.00 106 VAL A O 1
ATOM 842 N N . SER A 1 107 ? -5.620 -5.129 4.714 1.00 97.12 107 SER A N 1
ATOM 843 C CA . SER A 1 107 ? -4.669 -4.984 3.616 1.00 97.12 107 SER A CA 1
ATOM 844 C C . SER A 1 107 ? -5.052 -5.904 2.464 1.00 97.12 107 SER A C 1
ATOM 846 O O . SER A 1 107 ? -5.435 -7.058 2.666 1.00 97.12 107 SER A O 1
ATOM 848 N N . HIS A 1 108 ? -4.934 -5.415 1.242 1.00 97.44 108 HIS A N 1
ATOM 849 C CA . HIS A 1 108 ? -5.153 -6.186 0.035 1.00 97.44 108 HIS A CA 1
ATOM 850 C C . HIS A 1 108 ? -4.125 -5.780 -1.015 1.00 97.44 108 HIS A C 1
ATOM 852 O O . HIS A 1 108 ? -3.906 -4.596 -1.236 1.00 97.44 108 HIS A O 1
ATOM 858 N N . GLU A 1 109 ? -3.489 -6.755 -1.640 1.00 97.88 109 GLU A N 1
ATOM 859 C CA . GLU A 1 109 ? -2.581 -6.594 -2.764 1.00 97.88 109 GLU A CA 1
ATOM 860 C C . GLU A 1 109 ? -3.114 -7.418 -3.925 1.00 97.88 109 GLU A C 1
ATOM 862 O O . GLU A 1 109 ? -3.501 -8.568 -3.738 1.00 97.88 109 GLU A O 1
ATOM 867 N N . VAL A 1 110 ? -3.120 -6.845 -5.121 1.00 98.12 110 VAL A N 1
ATOM 868 C CA . VAL A 1 110 ? -3.348 -7.554 -6.378 1.00 98.12 110 VAL A CA 1
ATOM 869 C C . VAL A 1 110 ? -2.144 -7.307 -7.263 1.00 98.12 110 VAL A C 1
ATOM 871 O O . VAL A 1 110 ? -1.700 -6.170 -7.402 1.00 98.12 110 VAL A O 1
ATOM 874 N N . TRP A 1 111 ? -1.615 -8.356 -7.876 1.00 98.38 111 TRP A N 1
ATOM 875 C CA . TRP A 1 111 ? -0.466 -8.249 -8.758 1.00 98.38 111 TRP A CA 1
ATOM 876 C C . TRP A 1 111 ? -0.671 -9.025 -10.053 1.00 98.38 111 TRP A C 1
ATOM 878 O O . TRP A 1 111 ? -1.434 -9.990 -10.130 1.00 98.38 111 TRP A O 1
ATOM 888 N N . THR A 1 112 ? 0.031 -8.583 -11.088 1.00 98.00 112 THR A N 1
ATOM 889 C CA . THR A 1 112 ? 0.083 -9.210 -12.406 1.00 98.00 112 THR A CA 1
ATOM 890 C C . THR A 1 112 ? 1.517 -9.184 -12.908 1.00 98.00 112 THR A C 1
ATOM 892 O O . THR A 1 112 ? 2.171 -8.145 -12.833 1.00 98.00 112 THR A O 1
ATOM 895 N N . ASP A 1 113 ? 1.987 -10.296 -13.453 1.00 97.75 113 ASP A N 1
ATOM 896 C CA . ASP A 1 113 ? 3.282 -10.418 -14.113 1.00 97.75 113 ASP A CA 1
ATOM 897 C C . ASP A 1 113 ? 3.072 -10.988 -15.512 1.00 97.75 113 ASP A C 1
ATOM 899 O O . ASP A 1 113 ? 2.662 -12.135 -15.652 1.00 97.75 113 ASP A O 1
ATOM 903 N N . THR A 1 114 ? 3.320 -10.203 -16.554 1.00 97.00 114 THR A N 1
ATOM 904 C CA . THR A 1 114 ? 3.156 -10.631 -17.952 1.00 97.00 114 THR A CA 1
ATOM 905 C C . THR A 1 114 ? 4.407 -11.291 -18.530 1.00 97.00 114 THR A C 1
ATOM 907 O O . THR A 1 114 ? 4.402 -11.682 -19.694 1.00 97.00 114 THR A O 1
ATOM 910 N N . GLY A 1 115 ? 5.492 -11.384 -17.755 1.00 95.38 115 GLY A N 1
ATOM 911 C CA . GLY A 1 115 ? 6.825 -11.718 -18.252 1.00 95.38 115 GLY A CA 1
ATOM 912 C C . GLY A 1 115 ? 7.597 -10.483 -18.723 1.00 95.38 115 GLY A C 1
ATOM 913 O O . GLY A 1 115 ? 8.767 -10.351 -18.379 1.00 95.38 115 GLY A O 1
ATOM 914 N N . ASP A 1 116 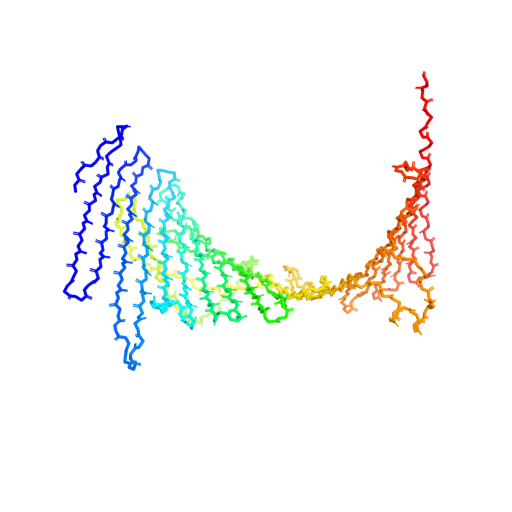? 6.944 -9.516 -19.371 1.00 96.62 116 ASP A N 1
ATOM 915 C CA . ASP A 1 116 ? 7.561 -8.239 -19.773 1.00 96.62 116 ASP A CA 1
ATOM 916 C C . ASP A 1 116 ? 7.370 -7.136 -18.729 1.00 96.62 116 ASP A C 1
ATOM 918 O O . ASP A 1 116 ? 8.246 -6.292 -18.536 1.00 96.62 116 ASP A O 1
ATOM 922 N N . GLU A 1 117 ? 6.241 -7.157 -18.024 1.00 97.31 117 GLU A N 1
ATOM 923 C CA . GLU A 1 117 ? 5.874 -6.150 -17.037 1.00 97.31 117 GLU A CA 1
ATOM 924 C C . GLU A 1 117 ? 5.355 -6.803 -15.759 1.00 97.31 117 GLU A C 1
ATOM 926 O O . GLU A 1 117 ? 4.587 -7.763 -15.790 1.00 97.31 117 GLU A O 1
ATOM 931 N N . PHE A 1 118 ? 5.750 -6.238 -14.625 1.00 97.94 118 PHE A N 1
ATOM 932 C CA . PHE A 1 118 ? 5.181 -6.534 -13.322 1.00 97.94 118 PHE A CA 1
ATOM 933 C C . PHE A 1 118 ? 4.386 -5.324 -12.835 1.00 97.94 118 PHE A C 1
ATOM 935 O O . PHE A 1 118 ? 4.855 -4.192 -12.941 1.00 97.94 118 PHE A O 1
ATOM 942 N N . ASN A 1 119 ? 3.204 -5.556 -12.272 1.00 97.94 119 ASN A N 1
ATOM 943 C CA . ASN A 1 119 ? 2.353 -4.540 -11.659 1.00 97.94 119 ASN A CA 1
ATOM 944 C C . ASN A 1 119 ? 1.813 -5.083 -10.334 1.00 97.94 119 ASN A C 1
ATOM 946 O O . ASN A 1 119 ? 1.413 -6.241 -10.264 1.00 97.94 119 ASN A O 1
ATOM 950 N N . SER A 1 120 ? 1.806 -4.261 -9.294 1.00 98.06 120 SER A N 1
ATOM 951 C CA . SER A 1 120 ? 1.284 -4.581 -7.965 1.00 98.06 120 SER A CA 1
ATOM 952 C C . SER A 1 120 ? 0.543 -3.360 -7.434 1.00 98.06 120 SER A C 1
ATOM 954 O O . SER A 1 120 ? 1.078 -2.250 -7.434 1.00 98.06 120 SER A O 1
ATOM 956 N N . ASP A 1 121 ? -0.700 -3.568 -7.019 1.00 98.12 121 ASP A N 1
ATOM 957 C CA . ASP A 1 121 ? -1.575 -2.577 -6.409 1.00 98.12 121 ASP A CA 1
ATOM 958 C C . ASP A 1 121 ? -1.951 -3.066 -5.013 1.00 98.12 121 ASP A C 1
ATOM 960 O O . ASP A 1 121 ? -2.669 -4.054 -4.861 1.00 98.12 121 ASP A O 1
ATOM 964 N N . MET A 1 122 ? -1.409 -2.403 -3.998 1.00 97.75 122 MET A N 1
ATOM 965 C CA . MET A 1 122 ? -1.617 -2.714 -2.594 1.00 97.75 122 MET A CA 1
ATOM 966 C C . MET A 1 122 ? -2.347 -1.562 -1.923 1.00 97.75 122 MET A C 1
ATOM 968 O O . MET A 1 122 ? -1.922 -0.418 -2.017 1.00 97.75 122 MET A O 1
ATOM 972 N N . TRP A 1 123 ? -3.384 -1.853 -1.156 1.00 97.88 123 TRP A N 1
ATOM 973 C CA . TRP A 1 123 ? -4.037 -0.879 -0.296 1.00 97.88 123 TRP A CA 1
ATOM 974 C C . TRP A 1 123 ? -4.339 -1.477 1.066 1.00 97.88 123 TRP A C 1
ATOM 976 O O . TRP A 1 123 ? -4.488 -2.684 1.221 1.00 97.88 123 TRP A O 1
ATOM 986 N N . THR A 1 124 ? -4.408 -0.626 2.075 1.00 97.44 124 THR A N 1
ATOM 987 C CA . THR A 1 124 ? -4.838 -0.968 3.421 1.00 97.44 124 THR A CA 1
ATOM 988 C C . THR A 1 124 ? -5.916 0.003 3.858 1.00 97.44 124 THR A C 1
ATOM 990 O O . THR A 1 124 ? -5.830 1.204 3.614 1.00 97.44 124 THR A O 1
ATOM 993 N N . GLU A 1 125 ? -6.953 -0.544 4.471 1.00 96.50 125 GLU A N 1
ATOM 994 C CA . GLU A 1 125 ? -8.057 0.185 5.068 1.00 96.50 125 GLU A CA 1
ATOM 995 C C . GLU A 1 125 ? -8.104 -0.141 6.558 1.00 96.50 125 GLU A C 1
ATOM 997 O O . GLU A 1 125 ? -8.317 -1.290 6.935 1.00 96.50 125 GLU A O 1
ATOM 1002 N N . GLU A 1 126 ? -7.943 0.865 7.405 1.00 96.12 126 GLU A N 1
ATOM 1003 C CA . GLU A 1 126 ? -8.119 0.762 8.847 1.00 96.12 126 GLU A CA 1
ATOM 1004 C C . GLU A 1 126 ? -9.409 1.474 9.252 1.00 96.12 126 GLU A C 1
ATOM 1006 O O . GLU A 1 126 ? -9.643 2.631 8.910 1.00 96.12 126 GLU A O 1
ATOM 1011 N N . THR A 1 127 ? -10.263 0.779 9.996 1.00 94.31 127 THR A N 1
ATOM 1012 C CA . THR A 1 127 ? -11.486 1.327 10.581 1.00 94.31 127 THR A CA 1
ATOM 1013 C C . THR A 1 127 ? -11.384 1.274 12.096 1.00 94.31 127 THR A C 1
ATOM 1015 O O . THR A 1 127 ? -11.340 0.189 12.679 1.00 94.31 127 THR A O 1
ATOM 1018 N N . LEU A 1 128 ? -11.402 2.444 12.733 1.00 93.56 128 LEU A N 1
ATOM 1019 C CA . LEU A 1 128 ? -11.444 2.584 14.186 1.00 93.56 128 LEU A CA 1
ATOM 1020 C C . LEU A 1 128 ? -12.895 2.639 14.662 1.00 93.56 128 LEU A C 1
ATOM 1022 O O . LEU A 1 128 ? -13.723 3.376 14.114 1.00 93.56 128 LEU A O 1
ATOM 1026 N N . LEU A 1 129 ? -13.200 1.860 15.695 1.00 92.19 129 LEU A N 1
ATOM 1027 C CA . LEU A 1 129 ? -14.545 1.663 16.218 1.00 92.19 129 LEU A CA 1
ATOM 1028 C C . LEU A 1 129 ? -14.631 2.136 17.672 1.00 92.19 129 LEU A C 1
ATOM 1030 O O . LEU A 1 129 ? -13.785 1.822 18.503 1.00 92.19 129 LEU A O 1
ATOM 1034 N N . GLN A 1 130 ? -15.718 2.828 18.001 1.00 91.81 130 GLN A N 1
ATOM 1035 C CA . GLN A 1 130 ? -16.099 3.168 19.367 1.00 91.81 130 GLN A CA 1
ATOM 1036 C C . GLN A 1 130 ? -17.432 2.504 19.712 1.00 91.81 130 GLN A C 1
ATOM 1038 O O . GLN A 1 130 ? -18.364 2.490 18.909 1.00 91.81 130 GLN A O 1
ATOM 1043 N N . HIS A 1 131 ? -17.551 1.963 20.925 1.00 88.31 131 HIS A N 1
ATOM 1044 C CA . HIS A 1 131 ? -18.784 1.322 21.381 1.00 88.31 131 HIS A CA 1
ATOM 1045 C C . HIS A 1 131 ? -19.659 2.303 22.155 1.00 88.31 131 HIS A C 1
ATOM 1047 O O . HIS A 1 131 ? -19.276 2.771 23.224 1.00 88.31 131 HIS A O 1
ATOM 1053 N N . GLN A 1 132 ? -20.864 2.568 21.652 1.00 87.69 132 GLN A N 1
ATOM 1054 C CA . GLN A 1 132 ? -21.863 3.416 22.304 1.00 87.69 132 GLN A CA 1
ATOM 1055 C C . GLN A 1 132 ? -23.175 2.640 22.458 1.00 87.69 132 GLN A C 1
ATOM 1057 O O . GLN A 1 132 ? -23.735 2.136 21.485 1.00 87.69 132 GLN A O 1
ATOM 1062 N N . GLY A 1 133 ? -23.662 2.488 23.695 1.00 87.31 133 GLY A N 1
ATOM 1063 C CA . GLY A 1 133 ? -24.907 1.753 23.965 1.00 87.31 133 GLY A CA 1
ATOM 1064 C C . GLY A 1 133 ? -24.890 0.293 23.484 1.00 87.31 133 GLY A C 1
ATOM 1065 O O . GLY A 1 133 ? -25.907 -0.208 23.011 1.00 87.31 133 GLY A O 1
ATOM 1066 N N . GLY A 1 134 ? -23.728 -0.370 23.542 1.00 84.56 134 GLY A N 1
ATOM 1067 C CA . GLY A 1 134 ? -23.552 -1.752 23.075 1.00 84.56 134 GLY A CA 1
ATOM 1068 C C . GLY A 1 134 ? -23.485 -1.917 21.552 1.00 84.56 134 GLY A C 1
ATOM 1069 O O . GLY A 1 134 ? -23.511 -3.045 21.066 1.00 84.56 134 GLY A O 1
ATOM 1070 N N . ARG A 1 135 ? -23.407 -0.820 20.789 1.00 83.31 135 ARG A N 1
ATOM 1071 C CA . ARG A 1 135 ? -23.225 -0.833 19.332 1.00 83.31 135 ARG A CA 1
ATOM 1072 C C . ARG A 1 135 ? -21.848 -0.289 18.970 1.00 83.31 135 ARG A C 1
ATOM 1074 O O . ARG A 1 135 ? -21.454 0.749 19.494 1.00 83.31 135 ARG A O 1
ATOM 1081 N N . ALA A 1 136 ? -21.155 -0.962 18.055 1.00 84.75 136 ALA A N 1
ATOM 1082 C CA . ALA A 1 136 ? -19.931 -0.447 17.450 1.00 84.75 136 ALA A CA 1
ATOM 1083 C C . ALA A 1 136 ? -20.271 0.650 16.428 1.00 84.75 136 ALA A C 1
ATOM 1085 O O . ALA A 1 136 ? -21.166 0.471 15.601 1.00 84.75 136 ALA A O 1
ATOM 1086 N N . VAL A 1 137 ? -19.557 1.769 16.483 1.00 85.62 137 VAL A N 1
ATOM 1087 C CA . VAL A 1 137 ? -19.690 2.913 15.576 1.00 85.62 137 VAL A CA 1
ATOM 1088 C C . VAL A 1 137 ? -18.307 3.242 15.026 1.00 85.62 137 VAL A C 1
ATOM 1090 O O . VAL A 1 137 ? -17.370 3.408 15.800 1.00 85.62 137 VAL A O 1
ATOM 1093 N N . ALA A 1 138 ? -18.171 3.338 13.703 1.00 87.94 138 ALA A N 1
ATOM 1094 C CA . ALA A 1 138 ? -16.929 3.789 13.080 1.00 87.94 138 ALA A CA 1
ATOM 1095 C C . ALA A 1 138 ? -16.717 5.286 13.340 1.00 87.94 138 ALA A C 1
ATOM 1097 O O . ALA A 1 138 ? -17.581 6.094 12.998 1.00 87.94 138 ALA A O 1
ATOM 1098 N N . ILE A 1 139 ? -15.584 5.636 13.950 1.00 90.25 139 ILE A N 1
ATOM 1099 C CA . ILE A 1 139 ? -15.221 7.026 14.283 1.00 90.25 139 ILE A CA 1
ATOM 1100 C C . ILE A 1 139 ? -14.208 7.615 13.299 1.00 90.25 139 ILE A C 1
ATOM 1102 O O . ILE A 1 139 ? -14.194 8.825 13.060 1.00 90.25 139 ILE A O 1
ATOM 1106 N N . GLN A 1 140 ? -13.383 6.753 12.708 1.00 90.75 140 GLN A N 1
ATOM 1107 C CA . GLN A 1 140 ? -12.332 7.123 11.777 1.00 90.75 140 GLN A CA 1
ATOM 1108 C C . GLN A 1 140 ? -12.068 5.964 10.825 1.00 90.75 140 GLN A C 1
ATOM 1110 O O . GLN A 1 140 ? -12.150 4.792 11.206 1.00 90.75 140 GLN A O 1
ATOM 1115 N N . LYS A 1 141 ? -11.754 6.317 9.584 1.00 93.25 141 LYS A N 1
ATOM 1116 C CA . LYS A 1 141 ? -11.391 5.393 8.529 1.00 93.25 141 LYS A CA 1
ATOM 1117 C C . LYS A 1 141 ? -10.160 5.924 7.805 1.00 93.25 141 LYS A C 1
ATOM 1119 O O . LYS A 1 141 ? -10.224 6.954 7.143 1.00 93.25 141 LYS A O 1
ATOM 1124 N N . ASN A 1 142 ? -9.056 5.209 7.930 1.00 94.75 142 ASN A N 1
ATOM 1125 C CA . ASN A 1 142 ? -7.803 5.526 7.263 1.00 94.75 142 ASN A CA 1
ATOM 1126 C C . ASN A 1 142 ? -7.646 4.583 6.076 1.00 94.75 142 ASN A C 1
ATOM 1128 O O . ASN A 1 142 ? -7.910 3.386 6.185 1.00 94.75 142 ASN A O 1
ATOM 1132 N N . ARG A 1 143 ? -7.234 5.107 4.929 1.00 96.06 143 ARG A N 1
ATOM 1133 C CA . ARG A 1 143 ? -6.916 4.308 3.751 1.00 96.06 143 ARG A CA 1
ATOM 1134 C C . ARG A 1 143 ? -5.576 4.752 3.222 1.00 96.06 143 ARG A C 1
ATOM 1136 O O . ARG A 1 143 ? -5.330 5.943 3.099 1.00 96.06 143 ARG A O 1
ATOM 1143 N N . TRP A 1 144 ? -4.723 3.813 2.879 1.00 97.69 144 TRP A N 1
ATOM 1144 C CA . TRP A 1 144 ? -3.482 4.119 2.191 1.00 97.69 144 TRP A CA 1
ATOM 1145 C C . TRP A 1 144 ? -3.170 3.022 1.204 1.00 97.69 144 TRP A C 1
ATOM 1147 O O . TRP A 1 144 ? -3.553 1.871 1.393 1.00 97.69 144 TRP A O 1
ATOM 1157 N N . GLY A 1 145 ? -2.465 3.366 0.144 1.00 97.44 145 GLY A N 1
ATOM 1158 C CA . GLY A 1 145 ? -2.100 2.402 -0.865 1.00 97.44 145 GLY A CA 1
ATOM 1159 C C . GLY A 1 145 ? -0.811 2.750 -1.558 1.00 97.44 145 GLY A C 1
ATOM 1160 O O . GLY A 1 145 ? -0.271 3.852 -1.454 1.00 97.44 145 GLY A O 1
ATOM 1161 N N . ARG A 1 146 ? -0.296 1.748 -2.248 1.00 96.81 146 ARG A N 1
ATOM 1162 C CA . ARG A 1 146 ? 0.857 1.829 -3.105 1.00 96.81 146 ARG A CA 1
ATOM 1163 C C . ARG A 1 146 ? 0.580 1.021 -4.355 1.00 96.81 146 ARG A C 1
ATOM 1165 O O . ARG A 1 146 ? 0.336 -0.178 -4.273 1.00 96.81 146 ARG A O 1
ATOM 1172 N N . LYS A 1 147 ? 0.765 1.657 -5.500 1.00 97.50 147 LYS A N 1
ATOM 1173 C CA . LYS A 1 147 ? 0.915 0.967 -6.770 1.00 97.50 147 LYS A CA 1
ATOM 1174 C C . LYS A 1 147 ? 2.382 0.965 -7.164 1.00 97.50 147 LYS A C 1
ATOM 1176 O O . LYS A 1 147 ? 3.106 1.923 -6.892 1.00 97.50 147 LYS A O 1
ATOM 1181 N N . LYS A 1 148 ? 2.859 -0.109 -7.770 1.00 97.62 148 LYS A N 1
ATOM 1182 C CA . LYS A 1 148 ? 4.196 -0.160 -8.356 1.00 97.62 148 LYS A CA 1
ATOM 1183 C C . LYS A 1 148 ? 4.181 -1.020 -9.599 1.00 97.62 148 LYS A C 1
ATOM 1185 O O . LYS A 1 148 ? 3.459 -2.012 -9.659 1.00 97.62 148 LYS A O 1
ATOM 1190 N N . GLY A 1 149 ? 5.041 -0.687 -10.542 1.00 97.81 149 GLY A N 1
ATOM 1191 C CA . GLY A 1 149 ? 5.331 -1.570 -11.648 1.00 97.81 149 GLY A CA 1
ATOM 1192 C C . GLY A 1 149 ? 6.761 -1.447 -12.128 1.00 97.81 149 GLY A C 1
ATOM 1193 O O . GLY A 1 149 ? 7.460 -0.481 -11.829 1.00 97.81 149 GLY A O 1
ATOM 1194 N N . ASN A 1 150 ? 7.185 -2.472 -12.850 1.00 97.50 150 ASN A N 1
ATOM 1195 C CA . ASN A 1 150 ? 8.486 -2.550 -13.490 1.00 97.50 150 ASN A CA 1
ATOM 1196 C C . ASN A 1 150 ? 8.281 -3.118 -14.894 1.00 97.50 150 ASN A C 1
ATOM 1198 O O . ASN A 1 150 ? 7.628 -4.150 -15.054 1.00 97.50 150 ASN A O 1
ATOM 1202 N N . ARG A 1 151 ? 8.830 -2.438 -15.897 1.00 97.31 151 ARG A N 1
ATOM 1203 C CA . ARG A 1 151 ? 8.891 -2.903 -17.276 1.00 97.31 151 ARG A CA 1
ATOM 1204 C C . ARG A 1 151 ? 10.304 -3.388 -17.570 1.00 97.31 151 ARG A C 1
ATOM 1206 O O . ARG A 1 151 ? 11.257 -2.615 -17.583 1.00 97.31 151 ARG A O 1
ATOM 1213 N N . ARG A 1 152 ? 10.438 -4.680 -17.856 1.00 95.25 152 ARG A N 1
ATOM 1214 C CA . ARG A 1 152 ? 11.734 -5.352 -18.013 1.00 95.25 152 ARG A CA 1
ATOM 1215 C C . ARG A 1 152 ? 12.439 -4.990 -19.314 1.00 95.25 152 ARG A C 1
ATOM 1217 O O . ARG A 1 152 ? 13.662 -5.051 -19.371 1.00 95.25 152 ARG A O 1
ATOM 1224 N N . THR A 1 153 ? 11.690 -4.597 -20.346 1.00 94.88 153 THR A N 1
ATOM 1225 C CA . THR A 1 153 ? 12.246 -4.287 -21.673 1.00 94.88 153 THR A CA 1
ATOM 1226 C C . THR A 1 153 ? 13.197 -3.095 -21.660 1.00 94.88 153 THR A C 1
ATOM 1228 O O . THR A 1 153 ? 14.132 -3.055 -22.453 1.00 94.88 153 THR A O 1
ATOM 1231 N N . ASP A 1 154 ? 12.965 -2.126 -20.778 1.00 95.25 154 ASP A N 1
ATOM 1232 C CA . ASP A 1 154 ? 13.787 -0.921 -20.646 1.00 95.25 154 ASP A CA 1
ATOM 1233 C C . ASP A 1 154 ? 14.145 -0.584 -19.195 1.00 95.25 154 ASP A C 1
ATOM 1235 O O . ASP A 1 154 ? 14.649 0.501 -18.929 1.00 95.25 154 ASP A O 1
ATOM 1239 N N . GLY A 1 155 ? 13.883 -1.506 -18.262 1.00 95.38 155 GLY A N 1
ATOM 1240 C CA . GLY A 1 155 ? 14.144 -1.347 -16.831 1.00 95.38 155 GLY A CA 1
ATOM 1241 C C . GLY A 1 155 ? 13.405 -0.174 -16.187 1.00 95.38 155 GLY A C 1
ATOM 1242 O O . GLY A 1 155 ? 13.846 0.306 -15.147 1.00 95.38 155 GLY A O 1
ATOM 1243 N N . MET A 1 156 ? 12.324 0.312 -16.803 1.00 95.75 156 MET A N 1
ATOM 1244 C CA . MET A 1 156 ? 11.531 1.415 -16.274 1.00 95.75 156 MET A CA 1
ATOM 1245 C C . MET A 1 156 ? 10.724 0.956 -15.059 1.00 95.75 156 MET A C 1
ATOM 1247 O O . MET A 1 156 ? 9.885 0.059 -15.163 1.00 95.75 156 MET A O 1
ATOM 1251 N N . GLU A 1 157 ? 10.904 1.622 -13.928 1.00 97.38 157 GLU A N 1
ATOM 1252 C CA . GLU A 1 157 ? 10.077 1.458 -12.739 1.00 97.38 157 GLU A CA 1
ATOM 1253 C C . GLU A 1 157 ? 9.164 2.660 -12.551 1.00 97.38 157 GLU A C 1
ATOM 1255 O O . GLU A 1 157 ? 9.475 3.794 -12.916 1.00 97.38 157 GLU A O 1
ATOM 1260 N N . TRP A 1 158 ? 8.007 2.420 -11.959 1.00 97.44 158 TRP A N 1
ATOM 1261 C CA . TRP A 1 158 ? 7.095 3.479 -11.573 1.00 97.44 158 TRP A CA 1
ATOM 1262 C C . TRP A 1 158 ? 6.344 3.073 -10.319 1.00 97.44 158 TRP A C 1
ATOM 1264 O O . TRP A 1 158 ? 6.226 1.891 -9.976 1.00 97.44 158 TRP A O 1
ATOM 1274 N N . GLY A 1 159 ? 5.788 4.061 -9.641 1.00 97.38 159 GLY A N 1
ATOM 1275 C CA . GLY A 1 159 ? 4.870 3.796 -8.562 1.00 97.38 159 GLY A CA 1
ATOM 1276 C C . GLY A 1 159 ? 4.050 4.999 -8.170 1.00 97.38 159 GLY A C 1
ATOM 1277 O O . GLY A 1 159 ? 4.284 6.127 -8.589 1.00 97.38 159 GLY A O 1
ATOM 1278 N N . GLU A 1 160 ? 3.063 4.700 -7.352 1.00 96.38 160 GLU A N 1
ATOM 1279 C CA . GLU A 1 160 ? 2.126 5.635 -6.769 1.00 96.38 160 GLU A CA 1
ATOM 1280 C C . GLU A 1 160 ? 2.022 5.296 -5.285 1.00 96.38 160 GLU A C 1
ATOM 1282 O O . GLU A 1 160 ? 2.049 4.118 -4.921 1.00 96.38 160 GLU A O 1
ATOM 1287 N N . ARG A 1 161 ? 1.922 6.292 -4.413 1.00 96.69 161 ARG A N 1
ATOM 1288 C CA . ARG A 1 161 ? 1.521 6.130 -3.018 1.00 96.69 161 ARG A CA 1
ATOM 1289 C C . ARG A 1 161 ? 0.425 7.126 -2.726 1.00 96.69 161 ARG A C 1
ATOM 1291 O O . ARG A 1 161 ? 0.554 8.295 -3.061 1.00 96.69 161 ARG A O 1
ATOM 1298 N N . TRP A 1 162 ? -0.616 6.682 -2.052 1.00 96.31 162 TRP A N 1
ATOM 1299 C CA . TRP A 1 162 ? -1.698 7.561 -1.651 1.00 96.31 162 TRP A CA 1
ATOM 1300 C C . TRP A 1 162 ? -2.127 7.266 -0.221 1.00 96.31 162 TRP A C 1
ATOM 1302 O O . TRP A 1 162 ? -1.956 6.156 0.279 1.00 96.31 162 TRP A O 1
ATOM 1312 N N . GLU A 1 163 ? -2.680 8.272 0.438 1.00 95.31 163 GLU A N 1
ATOM 1313 C CA . GLU A 1 163 ? -3.288 8.172 1.765 1.00 95.31 163 GLU A CA 1
ATOM 1314 C C . GLU A 1 163 ? -4.534 9.049 1.777 1.00 95.31 163 GLU A C 1
ATOM 1316 O O . GLU A 1 163 ? -4.548 10.127 1.182 1.00 95.31 163 GLU A O 1
ATOM 1321 N N . GLU A 1 164 ? -5.581 8.581 2.438 1.00 94.19 164 GLU A N 1
ATOM 1322 C CA . GLU A 1 164 ? -6.843 9.267 2.642 1.00 94.19 164 GLU A CA 1
ATOM 1323 C C . GLU A 1 164 ? -7.329 8.990 4.068 1.00 94.19 164 GLU A C 1
ATOM 1325 O O . GLU A 1 164 ? -7.520 7.838 4.459 1.00 94.19 164 GLU A O 1
ATOM 1330 N N . THR A 1 165 ? -7.557 10.050 4.836 1.00 93.25 165 THR A N 1
ATOM 1331 C CA . THR A 1 165 ? -8.107 9.957 6.192 1.00 93.25 165 THR A CA 1
ATOM 1332 C C . THR A 1 165 ? -9.513 10.524 6.198 1.00 93.25 165 THR A C 1
ATOM 1334 O O . THR A 1 165 ? -9.715 11.713 5.950 1.00 93.25 165 THR A O 1
ATOM 1337 N N . GLU A 1 166 ? -10.492 9.684 6.509 1.00 91.38 166 GLU A N 1
ATOM 1338 C CA . GLU A 1 166 ? -11.884 10.057 6.727 1.00 91.38 166 GLU A CA 1
ATOM 1339 C C . GLU A 1 166 ? -12.175 10.028 8.235 1.00 91.38 166 GLU A C 1
ATOM 1341 O O . GLU A 1 166 ? -11.867 9.058 8.926 1.00 91.38 166 GLU A O 1
ATOM 1346 N N . GLY A 1 167 ? -12.793 11.076 8.776 1.00 87.12 167 GLY A N 1
ATOM 1347 C CA . GLY A 1 167 ? -13.154 11.106 10.194 1.00 87.12 167 GLY A CA 1
ATOM 1348 C C . GLY A 1 167 ? -14.492 11.775 10.450 1.00 87.12 167 GLY A C 1
ATOM 1349 O O . GLY A 1 167 ? -14.998 12.533 9.616 1.00 87.12 167 GLY A O 1
ATOM 1350 N N . MET A 1 168 ? -15.061 11.512 11.627 1.00 82.75 168 MET A N 1
ATOM 1351 C CA . MET A 1 168 ? -16.129 12.358 12.149 1.00 82.75 168 MET A CA 1
ATOM 1352 C C . MET A 1 168 ? -15.579 13.768 12.392 1.00 82.75 168 MET A C 1
ATOM 1354 O O . MET A 1 168 ? -14.455 13.951 12.872 1.00 82.75 168 MET A O 1
ATOM 1358 N N . GLN A 1 169 ? -16.350 14.770 11.976 1.00 74.12 169 GLN A N 1
ATOM 1359 C CA . GLN A 1 169 ? -16.035 16.161 12.257 1.00 74.12 169 GLN A CA 1
ATOM 1360 C C . GLN A 1 169 ? -16.404 16.415 13.719 1.00 74.12 169 GLN A C 1
ATOM 1362 O O . GLN A 1 169 ? -17.514 16.072 14.131 1.00 74.12 169 GLN A O 1
ATOM 1367 N N . ASP A 1 170 ? -15.508 17.034 14.488 1.00 66.44 170 ASP A N 1
ATOM 1368 C CA . ASP A 1 170 ? -15.850 17.607 15.790 1.00 66.44 170 ASP A CA 1
ATOM 1369 C C . ASP A 1 170 ? -16.716 18.845 15.540 1.00 66.44 170 ASP A C 1
ATOM 1371 O O . ASP A 1 170 ? -16.287 19.988 15.692 1.00 66.44 170 ASP A O 1
ATOM 1375 N N . ALA A 1 171 ? -17.933 18.635 15.035 1.00 57.84 171 ALA A N 1
ATOM 1376 C CA . ALA A 1 171 ? -18.878 19.713 14.869 1.00 57.84 171 ALA A CA 1
ATOM 1377 C C . ALA A 1 171 ? -19.179 20.248 16.277 1.00 57.84 171 ALA A C 1
ATOM 1379 O O . ALA A 1 171 ? -19.678 19.486 17.117 1.00 57.84 171 ALA A O 1
ATOM 1380 N N . PRO A 1 172 ? -18.906 21.533 16.574 1.00 55.03 172 PRO A N 1
ATOM 1381 C CA . PRO A 1 172 ? -19.429 22.128 17.789 1.00 55.03 172 PRO A CA 1
ATOM 1382 C C . PRO A 1 172 ? -20.943 21.936 17.755 1.00 55.03 172 PRO A C 1
ATOM 1384 O O . PRO A 1 172 ? -21.563 22.146 16.712 1.00 55.03 172 PRO A O 1
ATOM 1387 N N . GLN A 1 173 ? -21.519 21.483 18.871 1.00 53.97 173 GLN A N 1
ATOM 1388 C CA . GLN A 1 173 ? -22.952 21.258 19.063 1.00 53.97 173 GLN A CA 1
ATOM 1389 C C . GLN A 1 173 ? -23.760 22.535 18.763 1.00 53.97 173 GLN A C 1
ATOM 1391 O O . GLN A 1 173 ? -24.225 23.222 19.668 1.00 53.97 173 GLN A O 1
ATOM 1396 N N . GLN A 1 174 ? -23.959 22.878 17.497 1.00 51.47 174 GLN A N 1
ATOM 1397 C CA . GLN A 1 174 ? -24.966 23.832 17.082 1.00 51.47 174 GLN A CA 1
ATOM 1398 C C . GLN A 1 174 ? -26.158 23.035 16.580 1.00 51.47 174 GLN A C 1
ATOM 1400 O O . GLN A 1 174 ? -26.161 22.423 15.515 1.00 51.47 174 GLN A O 1
ATOM 1405 N N . GLN A 1 175 ? -27.160 23.007 17.456 1.00 55.50 175 GLN A N 1
ATOM 1406 C CA . GLN A 1 175 ? -28.525 22.607 17.172 1.00 55.50 175 GLN A CA 1
ATOM 1407 C C . GLN A 1 175 ? -28.972 23.188 15.824 1.00 55.50 175 GLN A C 1
ATOM 1409 O O . GLN A 1 175 ? -28.965 24.402 15.660 1.00 55.50 175 GLN A O 1
ATOM 1414 N N . GLN A 1 176 ? -29.493 22.359 14.924 1.00 50.06 176 GLN A N 1
ATOM 1415 C CA . GLN A 1 176 ? -30.933 22.368 14.665 1.00 50.06 176 GLN A CA 1
ATOM 1416 C C . GLN A 1 176 ? -31.362 21.288 13.672 1.00 50.06 176 GLN A C 1
ATOM 1418 O O . GLN A 1 176 ? -30.753 21.046 12.637 1.00 50.06 176 GLN A O 1
ATOM 1423 N N . GLN A 1 177 ? -32.474 20.672 14.065 1.00 52.62 177 GLN A N 1
ATOM 1424 C CA . GLN A 1 177 ? -33.472 19.954 13.283 1.00 52.62 177 GLN A CA 1
ATOM 1425 C C . GLN A 1 177 ? -33.358 20.112 11.758 1.00 52.62 177 GLN A C 1
ATOM 1427 O O . GLN A 1 177 ? -33.953 21.008 11.166 1.00 52.62 177 GLN A O 1
ATOM 1432 N N . GLN A 1 178 ? -32.743 19.136 11.101 1.00 51.12 178 GLN A N 1
ATOM 1433 C CA . GLN A 1 178 ? -33.266 18.680 9.821 1.00 51.12 178 GLN A CA 1
ATOM 1434 C C . GLN A 1 178 ? -33.517 17.181 9.900 1.00 51.12 178 GLN A C 1
ATOM 1436 O O . GLN A 1 178 ? -32.602 16.367 9.995 1.00 51.12 178 GLN A O 1
ATOM 1441 N N . GLN A 1 179 ? -34.806 16.835 9.881 1.00 55.47 179 GLN A N 1
ATOM 1442 C CA . GLN A 1 179 ? -35.279 15.515 9.491 1.00 55.47 179 GLN A CA 1
ATOM 1443 C C . GLN A 1 179 ? -34.855 15.291 8.036 1.00 55.47 179 GLN A C 1
ATOM 1445 O O . GLN A 1 179 ? -35.564 15.676 7.111 1.00 55.47 179 GLN A O 1
ATOM 1450 N N . GLN A 1 180 ? -33.688 14.695 7.825 1.00 52.50 180 GLN A N 1
ATOM 1451 C CA . GLN A 1 180 ? -33.351 14.089 6.546 1.00 52.50 180 GLN A CA 1
ATOM 1452 C C . GLN A 1 180 ? -33.264 12.582 6.727 1.00 52.50 180 GLN A C 1
ATOM 1454 O O . GLN A 1 180 ? -32.773 12.078 7.737 1.00 52.50 180 GLN A O 1
ATOM 1459 N N . GLN A 1 181 ? -33.844 11.886 5.753 1.00 56.16 181 GLN A N 1
ATOM 1460 C CA . GLN A 1 181 ? -33.901 10.438 5.644 1.00 56.16 181 GLN A CA 1
ATOM 1461 C C . GLN A 1 181 ? -32.520 9.845 5.927 1.00 56.16 181 GLN A C 1
ATOM 1463 O O . GLN A 1 181 ? -31.597 9.992 5.130 1.00 56.16 181 GLN A O 1
ATOM 1468 N N . GLN A 1 182 ? -32.386 9.187 7.078 1.00 57.84 182 GLN A N 1
ATOM 1469 C CA . GLN A 1 182 ? -31.189 8.434 7.421 1.00 57.84 182 GLN A CA 1
ATOM 1470 C C . GLN A 1 182 ? -31.079 7.275 6.432 1.00 57.84 182 GLN A C 1
ATOM 1472 O O . GLN A 1 182 ? -31.774 6.267 6.570 1.00 57.84 182 GLN A O 1
ATOM 1477 N N . GLN A 1 183 ? -30.223 7.412 5.422 1.00 59.34 183 GLN A N 1
ATOM 1478 C CA . GLN A 1 183 ? -29.750 6.249 4.690 1.00 59.34 183 GLN A CA 1
ATOM 1479 C C . GLN A 1 183 ? -28.850 5.469 5.647 1.00 59.34 183 GLN A C 1
ATOM 1481 O O . GLN A 1 183 ? -27.693 5.810 5.871 1.00 59.34 183 GLN A O 1
ATOM 1486 N N . GLN A 1 184 ? -29.417 4.442 6.275 1.00 62.19 184 GLN A N 1
ATOM 1487 C CA . GLN A 1 184 ? -28.640 3.492 7.057 1.00 62.19 184 GLN A CA 1
ATOM 1488 C C . GLN A 1 184 ? -27.755 2.721 6.080 1.00 62.19 184 GLN A C 1
ATOM 1490 O O . GLN A 1 184 ? -28.239 1.901 5.300 1.00 62.19 184 GLN A O 1
ATOM 1495 N N . GLN A 1 185 ? -26.456 3.007 6.091 1.00 62.97 185 GLN A N 1
ATOM 1496 C CA . GLN A 1 185 ? -25.489 2.159 5.413 1.00 62.97 185 GLN A CA 1
ATOM 1497 C C . GLN A 1 185 ? -25.121 1.016 6.357 1.00 62.97 185 GLN A C 1
ATOM 1499 O O . GLN A 1 185 ? -24.598 1.221 7.455 1.00 62.97 185 GLN A O 1
ATOM 1504 N N . HIS A 1 186 ? -25.454 -0.199 5.934 1.00 62.25 186 HIS A N 1
ATOM 1505 C CA . HIS A 1 186 ? -25.076 -1.418 6.630 1.00 62.25 186 HIS A CA 1
ATOM 1506 C C . HIS A 1 18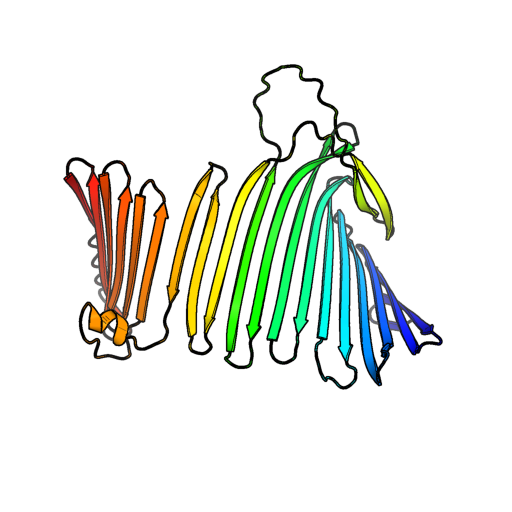6 ? -23.766 -1.916 6.036 1.00 62.25 186 HIS A C 1
ATOM 1508 O O . HIS A 1 186 ? -23.722 -2.267 4.857 1.00 62.25 186 HIS A O 1
ATOM 1514 N N . PHE A 1 187 ? -22.725 -2.006 6.858 1.00 69.94 187 PHE A N 1
ATOM 1515 C CA . PHE A 1 187 ? -21.510 -2.718 6.483 1.00 69.94 187 PHE A CA 1
ATOM 1516 C C . PHE A 1 187 ? -21.492 -4.060 7.207 1.00 69.94 187 PHE A C 1
ATOM 1518 O O . PHE A 1 187 ? -21.836 -4.167 8.387 1.00 69.94 187 PHE A O 1
ATOM 1525 N N . ARG A 1 188 ? -21.155 -5.119 6.472 1.00 69.56 188 ARG A N 1
ATOM 1526 C CA . ARG A 1 188 ? -20.974 -6.451 7.049 1.00 69.56 188 ARG A CA 1
ATOM 1527 C C . ARG A 1 188 ? -19.538 -6.544 7.528 1.00 69.56 188 ARG A C 1
ATOM 1529 O O . ARG A 1 188 ? -18.636 -6.617 6.702 1.00 69.56 188 ARG A O 1
ATOM 1536 N N . ILE A 1 189 ? -19.352 -6.552 8.841 1.00 74.50 189 ILE A N 1
ATOM 1537 C CA . ILE A 1 189 ? -18.058 -6.854 9.440 1.00 74.50 189 ILE A CA 1
ATOM 1538 C C . ILE A 1 189 ? -18.082 -8.335 9.795 1.00 74.50 189 ILE A C 1
ATOM 1540 O O . ILE A 1 189 ? -19.002 -8.816 10.463 1.00 74.50 189 ILE A O 1
ATOM 1544 N N . ARG A 1 190 ? -17.101 -9.080 9.293 1.00 72.62 190 ARG A N 1
ATOM 1545 C CA . ARG A 1 190 ? -16.829 -10.420 9.805 1.00 72.62 190 ARG A CA 1
ATOM 1546 C C . ARG A 1 190 ? -16.104 -10.217 11.121 1.00 72.62 190 ARG A C 1
ATOM 1548 O O . ARG A 1 190 ? -15.141 -9.478 11.161 1.00 72.62 190 ARG A O 1
ATOM 1555 N N . ILE A 1 191 ? -16.589 -10.803 12.196 1.00 75.94 191 ILE A N 1
ATOM 1556 C CA . ILE A 1 191 ? -15.967 -10.784 13.512 1.00 75.94 191 ILE A CA 1
ATOM 1557 C C . ILE A 1 191 ? -15.460 -12.192 13.741 1.00 75.94 191 ILE A C 1
ATOM 1559 O O . ILE A 1 191 ? -16.249 -13.136 13.813 1.00 75.94 191 ILE A O 1
ATOM 1563 N N . LEU A 1 192 ? -14.147 -12.331 13.822 1.00 67.44 192 LEU A N 1
ATOM 1564 C CA . LEU A 1 192 ? -13.521 -13.596 14.155 1.00 67.44 192 LEU A CA 1
ATOM 1565 C C . LEU A 1 192 ? -13.539 -13.717 15.680 1.00 67.44 192 LEU A C 1
ATOM 1567 O O . LEU A 1 192 ? -12.894 -12.942 16.386 1.00 67.44 192 LEU A O 1
ATOM 1571 N N . LEU A 1 193 ? -14.351 -14.631 16.203 1.00 71.56 193 LEU A N 1
ATOM 1572 C CA . LEU A 1 193 ? -14.459 -14.859 17.638 1.00 71.56 193 LEU A CA 1
ATOM 1573 C C . LEU A 1 193 ? -13.258 -15.684 18.136 1.00 71.56 193 LEU A C 1
ATOM 1575 O O . LEU A 1 193 ? -12.723 -16.499 17.382 1.00 71.56 193 LEU A O 1
ATOM 1579 N N . PRO A 1 194 ? -12.875 -15.573 19.424 1.00 54.28 194 PRO A N 1
ATOM 1580 C CA . PRO A 1 194 ? -11.747 -16.320 19.995 1.00 54.28 194 PRO A CA 1
ATOM 1581 C C . PRO A 1 194 ? -11.823 -17.853 19.859 1.00 54.28 194 PRO A C 1
ATOM 1583 O O . PRO A 1 194 ? -10.811 -18.530 20.008 1.00 54.28 194 PRO A O 1
ATOM 1586 N N . GLY A 1 195 ? -13.009 -18.409 19.583 1.00 60.66 195 GLY A N 1
ATOM 1587 C CA . GLY A 1 195 ? -13.224 -19.839 19.330 1.00 60.66 195 GLY A CA 1
ATOM 1588 C C . GLY A 1 195 ? -13.014 -20.284 17.876 1.00 60.66 195 GLY A C 1
ATOM 1589 O O . GLY A 1 195 ? -13.317 -21.430 17.563 1.00 60.66 195 GLY A O 1
ATOM 1590 N N . GLY A 1 196 ? -12.558 -19.396 16.983 1.00 56.72 196 GLY A N 1
ATOM 1591 C CA . GLY A 1 196 ? -12.465 -19.656 15.538 1.00 56.72 196 GLY A CA 1
ATOM 1592 C C . GLY A 1 196 ? -13.805 -19.543 14.799 1.00 56.72 196 GLY A C 1
ATOM 1593 O O . GLY A 1 196 ? -13.873 -19.727 13.589 1.00 56.72 196 GLY A O 1
ATOM 1594 N N . GLU A 1 197 ? -14.889 -19.222 15.507 1.00 70.56 197 GLU A N 1
ATOM 1595 C CA . GLU A 1 197 ? -16.185 -18.957 14.889 1.00 70.56 197 GLU A CA 1
ATOM 1596 C C . GLU A 1 197 ? -16.172 -17.597 14.186 1.00 70.56 197 GLU A C 1
ATOM 1598 O O . GLU A 1 197 ? -15.828 -16.572 14.777 1.00 70.56 197 GLU A O 1
ATOM 1603 N N . VAL A 1 198 ? -16.602 -17.566 12.926 1.00 69.56 198 VAL A N 1
ATOM 1604 C CA . VAL A 1 198 ? -16.773 -16.321 12.173 1.00 69.56 198 VAL A CA 1
ATOM 1605 C C . VAL A 1 198 ? -18.212 -15.838 12.336 1.00 69.56 198 VAL A C 1
ATOM 1607 O O . VAL A 1 198 ? -19.137 -16.389 11.740 1.00 69.56 198 VAL A O 1
ATOM 1610 N N . SER A 1 199 ? -18.422 -14.779 13.114 1.00 76.12 199 SER A N 1
ATOM 1611 C CA . SER A 1 199 ? -19.719 -14.109 13.218 1.00 76.12 199 SER A CA 1
ATOM 1612 C C . SER A 1 199 ? -19.782 -12.961 12.220 1.00 76.12 199 SER A C 1
ATOM 1614 O O . SER A 1 199 ? -18.989 -12.033 12.281 1.00 76.12 199 SER A O 1
ATOM 1616 N N . THR A 1 200 ? -20.723 -12.978 11.278 1.00 74.19 200 THR A N 1
ATOM 1617 C CA . THR A 1 200 ? -20.952 -11.795 10.435 1.00 74.19 200 THR A CA 1
ATOM 1618 C C . THR A 1 200 ? -21.942 -10.881 11.135 1.00 74.19 200 THR A C 1
ATOM 1620 O O . THR A 1 200 ? -23.141 -11.163 11.152 1.00 74.19 200 THR A O 1
ATOM 1623 N N . GLN A 1 201 ? -21.462 -9.769 11.684 1.00 72.75 201 GLN A N 1
ATOM 1624 C CA . GLN A 1 201 ? -22.329 -8.762 12.277 1.00 72.75 201 GLN A CA 1
ATOM 1625 C C . GLN A 1 201 ? -22.579 -7.646 11.263 1.00 72.75 201 GLN A C 1
ATOM 1627 O O . GLN A 1 201 ? -21.657 -7.084 10.668 1.00 72.75 201 GLN A O 1
ATOM 1632 N N . GLN A 1 202 ? -23.851 -7.315 11.045 1.00 67.56 202 GLN A N 1
ATOM 1633 C CA . GLN A 1 202 ? -24.176 -6.062 10.376 1.00 67.56 202 GLN A CA 1
ATOM 1634 C C . GLN A 1 202 ? -23.919 -4.934 11.365 1.00 67.56 202 GLN A C 1
ATOM 1636 O O . GLN A 1 202 ? -24.648 -4.783 12.347 1.00 67.56 202 GLN A O 1
ATOM 1641 N N . VAL A 1 203 ? -22.874 -4.157 11.106 1.00 65.94 203 VAL A N 1
ATOM 1642 C CA . VAL A 1 203 ? -22.614 -2.940 11.857 1.00 65.94 203 VAL A CA 1
ATOM 1643 C C . VAL A 1 203 ? -23.377 -1.826 11.168 1.00 65.94 203 VAL A C 1
ATOM 1645 O O . VAL A 1 203 ? -23.167 -1.508 9.994 1.00 65.94 203 VAL A O 1
ATOM 1648 N N . LEU A 1 204 ? -24.343 -1.291 11.908 1.00 61.91 204 LEU A N 1
ATOM 1649 C CA . LEU A 1 204 ? -25.129 -0.158 11.473 1.00 61.91 204 LEU A CA 1
ATOM 1650 C C . LEU A 1 204 ? -24.262 1.075 11.680 1.00 61.91 204 LEU A C 1
ATOM 1652 O O . LEU A 1 204 ? -24.050 1.504 12.814 1.00 61.91 204 LEU A O 1
ATOM 1656 N N . VAL A 1 205 ? -23.759 1.643 10.588 1.00 58.53 205 VAL A N 1
ATOM 1657 C CA . VAL A 1 205 ? -23.190 2.983 10.652 1.00 58.53 205 VAL A CA 1
ATOM 1658 C C . VAL A 1 205 ? -24.389 3.899 10.830 1.00 58.53 205 VAL A C 1
ATOM 1660 O O . VAL A 1 205 ? -25.137 4.157 9.886 1.00 58.53 205 VAL A O 1
ATOM 1663 N N . LEU A 1 206 ? -24.632 4.317 12.076 1.00 53.53 206 LEU A N 1
ATOM 1664 C CA . LEU A 1 206 ? -25.567 5.393 12.387 1.00 53.53 206 LEU A CA 1
ATOM 1665 C C . LEU A 1 206 ? -24.997 6.655 11.742 1.00 53.53 206 LEU A C 1
ATOM 1667 O O . LEU A 1 206 ? -24.277 7.427 12.367 1.00 53.53 206 LEU A O 1
ATOM 1671 N N . GLN A 1 207 ? -25.271 6.817 10.450 1.00 50.75 207 GLN A N 1
ATOM 1672 C CA . GLN A 1 207 ? -24.866 7.957 9.654 1.00 50.75 207 GLN A CA 1
ATOM 1673 C C . GLN A 1 207 ? -25.708 9.150 10.114 1.00 50.75 207 GLN A C 1
ATOM 1675 O O . GLN A 1 207 ? -26.699 9.513 9.490 1.00 50.75 207 GLN A O 1
ATOM 1680 N N . GLN A 1 208 ? -25.360 9.734 11.262 1.00 53.19 208 GLN A N 1
ATOM 1681 C CA . GLN A 1 208 ? -25.805 11.089 11.572 1.00 53.19 208 GLN A CA 1
ATOM 1682 C C . GLN A 1 208 ? -25.008 12.106 10.751 1.00 53.19 208 GLN A C 1
ATOM 1684 O O . GLN A 1 208 ? -25.550 13.158 10.430 1.00 53.19 208 GLN A O 1
ATOM 1689 N N . GLN A 1 209 ? -23.772 11.785 10.340 1.00 59.59 209 GLN A N 1
ATOM 1690 C CA . GLN A 1 209 ? -22.945 12.628 9.474 1.00 59.59 209 GLN A CA 1
ATOM 1691 C C . GLN A 1 209 ? -22.074 11.766 8.547 1.00 59.59 209 GLN A C 1
ATOM 1693 O O . GLN A 1 209 ? -21.545 10.731 8.953 1.00 59.59 209 GLN A O 1
ATOM 1698 N N . ARG A 1 210 ? -21.953 12.170 7.277 1.00 68.38 210 ARG A N 1
ATOM 1699 C CA . ARG A 1 210 ? -21.015 11.572 6.314 1.00 68.38 210 ARG A CA 1
ATOM 1700 C C . ARG A 1 210 ? -19.594 11.876 6.799 1.00 68.38 210 ARG A C 1
ATOM 1702 O O . ARG A 1 210 ? -19.309 13.041 7.068 1.00 68.38 210 ARG A O 1
ATOM 1709 N N . MET A 1 211 ? -18.731 10.861 6.916 1.00 79.88 211 MET A N 1
ATOM 1710 C CA . MET A 1 211 ? -17.313 11.101 7.212 1.00 79.88 211 MET A CA 1
ATOM 1711 C C . MET A 1 211 ? -16.742 12.033 6.140 1.00 79.88 211 MET A C 1
ATOM 1713 O O . MET A 1 211 ? -17.036 11.865 4.952 1.00 79.88 211 MET A O 1
ATOM 1717 N N . GLN A 1 212 ? -15.996 13.046 6.568 1.00 82.75 212 GLN A N 1
ATOM 1718 C CA . GLN A 1 212 ? -15.348 13.982 5.656 1.00 82.75 212 GLN A CA 1
ATOM 1719 C C . GLN A 1 212 ? -13.896 13.567 5.476 1.00 82.75 212 GLN A C 1
ATOM 1721 O O . GLN A 1 212 ? -13.244 13.145 6.434 1.00 82.75 212 GLN A O 1
ATOM 1726 N N . VAL A 1 213 ? -13.409 13.695 4.243 1.00 87.06 213 VAL A N 1
ATOM 1727 C CA . VAL A 1 213 ? -11.989 13.542 3.932 1.00 87.06 213 VAL A CA 1
ATOM 1728 C C . VAL A 1 213 ? -11.256 14.689 4.620 1.00 87.06 213 VAL A C 1
ATOM 1730 O O . VAL A 1 213 ? -11.456 15.848 4.262 1.00 87.06 213 VAL A O 1
ATOM 1733 N N . LYS A 1 214 ? -10.461 14.363 5.639 1.00 88.38 214 LYS A N 1
ATOM 1734 C CA . LYS A 1 214 ? -9.625 15.314 6.377 1.00 88.38 214 LYS A CA 1
ATOM 1735 C C . LYS A 1 214 ? -8.318 15.557 5.638 1.00 88.38 214 LYS A C 1
ATOM 1737 O O . LYS A 1 214 ? -7.902 16.691 5.483 1.00 88.38 214 LYS A O 1
ATOM 1742 N N . ARG A 1 215 ? -7.697 14.487 5.150 1.00 90.19 215 ARG A N 1
ATOM 1743 C CA . ARG A 1 215 ? -6.379 14.519 4.516 1.00 90.19 215 ARG A CA 1
ATOM 1744 C C . ARG A 1 215 ? -6.378 13.614 3.303 1.00 90.19 215 ARG A C 1
ATOM 1746 O O . ARG A 1 215 ? -6.958 12.529 3.359 1.00 90.19 215 ARG A O 1
ATOM 1753 N N . ARG A 1 216 ? -5.723 14.049 2.227 1.00 91.56 216 ARG A N 1
ATOM 1754 C CA . ARG A 1 216 ? -5.479 13.211 1.051 1.00 91.56 216 ARG A CA 1
ATOM 1755 C C . ARG A 1 216 ? -4.173 13.592 0.384 1.00 91.56 216 ARG A C 1
ATOM 1757 O O . ARG A 1 216 ? -3.989 14.767 0.092 1.00 91.56 216 ARG A O 1
ATOM 1764 N N . PHE A 1 217 ? -3.319 12.625 0.072 1.00 92.50 217 PHE A N 1
ATOM 1765 C CA . PHE A 1 217 ? -2.182 12.851 -0.821 1.00 92.50 217 PHE A CA 1
ATOM 1766 C C . PHE A 1 217 ? -2.019 11.724 -1.837 1.00 92.50 217 PHE A C 1
ATOM 1768 O O . PHE A 1 217 ? -2.431 10.596 -1.586 1.00 92.50 217 PHE A O 1
ATOM 1775 N N . ASP A 1 218 ? -1.423 12.068 -2.973 1.00 93.19 218 ASP A N 1
ATOM 1776 C CA . ASP A 1 218 ? -1.069 11.206 -4.099 1.00 93.19 218 ASP A CA 1
ATOM 1777 C C . ASP A 1 218 ? 0.375 11.551 -4.500 1.00 93.19 218 ASP A C 1
ATOM 1779 O O . ASP A 1 218 ? 0.694 12.715 -4.735 1.00 93.19 218 ASP A O 1
ATOM 1783 N N . ASP A 1 219 ? 1.258 10.561 -4.480 1.00 95.00 219 ASP A N 1
ATOM 1784 C CA . ASP A 1 219 ? 2.695 10.639 -4.737 1.00 95.00 219 ASP A CA 1
ATOM 1785 C C . ASP A 1 219 ? 3.032 9.672 -5.872 1.00 95.00 219 ASP A C 1
ATOM 1787 O O . ASP A 1 219 ? 3.029 8.457 -5.677 1.00 95.00 219 ASP A O 1
ATOM 1791 N N . LYS A 1 220 ? 3.325 10.212 -7.056 1.00 96.69 220 LYS A N 1
ATOM 1792 C CA . LYS A 1 220 ? 3.682 9.447 -8.253 1.00 96.69 220 LYS A CA 1
ATOM 1793 C C . LYS A 1 220 ? 5.137 9.647 -8.592 1.00 96.69 220 LYS A C 1
ATOM 1795 O O . LYS A 1 220 ? 5.610 10.779 -8.661 1.00 96.69 220 LYS A O 1
ATOM 1800 N N . TRP A 1 221 ? 5.815 8.554 -8.901 1.00 96.12 221 TRP A N 1
ATOM 1801 C CA . TRP A 1 221 ? 7.223 8.556 -9.254 1.00 96.12 221 TRP A CA 1
ATOM 1802 C C . TRP A 1 221 ? 7.532 7.569 -10.375 1.00 96.12 221 TRP A C 1
ATOM 1804 O O . TRP A 1 221 ? 6.797 6.614 -10.637 1.00 96.12 221 TRP A O 1
ATOM 1814 N N . TRP A 1 222 ? 8.663 7.817 -11.014 1.00 96.69 222 TRP A N 1
ATOM 1815 C CA . TRP A 1 222 ? 9.205 7.082 -12.142 1.00 96.69 222 TRP A CA 1
ATOM 1816 C C . TRP A 1 222 ? 10.717 6.985 -11.983 1.00 96.69 222 TRP A C 1
ATOM 1818 O O . TRP A 1 222 ? 11.335 7.944 -11.525 1.00 96.69 222 TRP A O 1
ATOM 1828 N N . ILE A 1 223 ? 11.297 5.843 -12.341 1.00 93.12 223 ILE A N 1
ATOM 1829 C CA . ILE A 1 223 ? 12.739 5.591 -12.329 1.00 93.12 223 ILE A CA 1
ATOM 1830 C C . ILE A 1 223 ? 13.098 4.899 -13.645 1.00 93.12 223 ILE A C 1
ATOM 1832 O O . ILE A 1 223 ? 12.545 3.856 -13.975 1.00 93.12 223 ILE A O 1
ATOM 1836 N N . GLU A 1 224 ? 14.018 5.469 -14.408 1.00 93.38 224 GLU A N 1
ATOM 1837 C CA . GLU A 1 224 ? 14.592 4.833 -15.592 1.00 93.38 224 GLU A CA 1
ATOM 1838 C C . GLU A 1 224 ? 15.694 3.842 -15.201 1.00 93.38 224 GLU A C 1
ATOM 1840 O O . GLU A 1 224 ? 16.357 3.997 -14.177 1.00 93.38 224 GLU A O 1
ATOM 1845 N N . SER A 1 225 ? 16.007 2.891 -16.085 1.00 89.75 225 SER A N 1
ATOM 1846 C CA . SER A 1 225 ? 17.115 1.941 -15.885 1.00 89.75 225 SER A CA 1
ATOM 1847 C C . SER A 1 225 ? 18.484 2.591 -15.664 1.00 89.75 225 SER A C 1
ATOM 1849 O O . SER A 1 225 ? 19.397 1.952 -15.149 1.00 89.75 225 SER A O 1
ATOM 1851 N N . HIS A 1 226 ? 18.646 3.839 -16.105 1.00 84.94 226 HIS A N 1
ATOM 1852 C CA . HIS A 1 226 ? 19.880 4.613 -15.986 1.00 84.94 226 HIS A CA 1
ATOM 1853 C C . HIS A 1 226 ? 19.924 5.456 -14.701 1.00 84.94 226 HIS A C 1
ATOM 1855 O O . HIS A 1 226 ? 20.796 6.308 -14.596 1.00 84.94 226 HIS A O 1
ATOM 1861 N N . GLY A 1 227 ? 18.975 5.260 -13.773 1.00 86.50 227 GLY A N 1
ATOM 1862 C CA . GLY A 1 227 ? 18.942 5.893 -12.449 1.00 86.50 227 GLY A CA 1
ATOM 1863 C C . GLY A 1 227 ? 18.264 7.266 -12.386 1.00 86.50 227 GLY A C 1
ATOM 1864 O O . GLY A 1 227 ? 17.954 7.756 -11.299 1.00 86.50 227 GLY A O 1
ATOM 1865 N N . ASN A 1 228 ? 17.929 7.863 -13.537 1.00 86.50 228 ASN A N 1
ATOM 1866 C CA . ASN A 1 228 ? 17.091 9.062 -13.566 1.00 86.50 228 ASN A CA 1
ATOM 1867 C C . ASN A 1 228 ? 15.742 8.764 -12.915 1.00 86.50 228 ASN A C 1
ATOM 1869 O O . ASN A 1 228 ? 15.121 7.746 -13.212 1.00 86.50 228 ASN A O 1
ATOM 1873 N N . SER A 1 229 ? 15.262 9.668 -12.073 1.00 89.31 229 SER A N 1
ATOM 1874 C CA . SER A 1 229 ? 13.942 9.554 -11.474 1.00 89.31 229 SER A CA 1
ATOM 1875 C C . SER A 1 229 ? 13.228 10.889 -11.432 1.00 89.31 229 SER A C 1
ATOM 1877 O O . SER A 1 229 ? 13.836 11.950 -11.344 1.00 89.31 229 SER A O 1
ATOM 1879 N N . TRP A 1 230 ? 11.910 10.860 -11.517 1.00 92.88 230 TRP A N 1
ATOM 1880 C CA . TRP A 1 230 ? 11.090 12.052 -11.360 1.00 92.88 230 TRP A CA 1
ATOM 1881 C C . TRP A 1 230 ? 9.789 11.688 -10.683 1.00 92.88 230 TRP A C 1
ATOM 1883 O O . TRP A 1 230 ? 9.394 10.523 -10.634 1.00 92.88 230 TRP A O 1
ATOM 1893 N N . GLY A 1 231 ? 9.107 12.689 -10.159 1.00 93.56 231 GLY A N 1
ATOM 1894 C CA . GLY A 1 231 ? 7.813 12.480 -9.557 1.00 93.56 231 GLY A CA 1
ATOM 1895 C C . GLY A 1 231 ? 7.145 13.761 -9.118 1.00 93.56 231 GLY A C 1
ATOM 1896 O O . GLY A 1 231 ? 7.683 14.866 -9.236 1.00 93.56 231 GLY A O 1
ATOM 1897 N N . HIS A 1 232 ? 5.918 13.600 -8.656 1.00 92.25 232 HIS A N 1
ATOM 1898 C CA . HIS A 1 232 ? 5.148 14.673 -8.071 1.00 92.25 232 HIS A CA 1
ATOM 1899 C C . HIS A 1 232 ? 4.287 14.142 -6.940 1.00 92.25 232 HIS A C 1
ATOM 1901 O O . HIS A 1 232 ? 3.770 13.030 -7.003 1.00 92.25 232 HIS A O 1
ATOM 1907 N N . LYS A 1 233 ? 4.102 14.986 -5.932 1.00 93.06 233 LYS A N 1
ATOM 1908 C CA . LYS A 1 233 ? 3.185 14.756 -4.829 1.00 93.06 233 LYS A CA 1
ATOM 1909 C C . LYS A 1 233 ? 2.177 15.884 -4.791 1.00 93.06 233 LYS A C 1
ATOM 1911 O O . LYS A 1 233 ? 2.556 17.054 -4.810 1.00 93.06 233 LYS A O 1
ATOM 1916 N N . GLU A 1 234 ? 0.902 15.549 -4.726 1.00 93.62 234 GLU A N 1
ATOM 1917 C CA . GLU A 1 234 ? -0.176 16.514 -4.561 1.00 93.62 234 GLU A CA 1
ATOM 1918 C C . GLU A 1 234 ? -1.174 16.058 -3.502 1.00 93.62 234 GLU A C 1
ATOM 1920 O O . GLU A 1 234 ? -1.323 14.868 -3.242 1.00 93.62 234 GLU A O 1
ATOM 1925 N N . GLY A 1 235 ? -1.840 17.002 -2.845 1.00 93.12 235 GLY A N 1
ATOM 1926 C CA . GLY A 1 235 ? -2.775 16.667 -1.782 1.00 93.12 235 GLY A CA 1
ATOM 1927 C C . GLY A 1 235 ? -3.283 17.861 -0.995 1.00 93.12 235 GLY A C 1
ATOM 1928 O O . GLY A 1 235 ? -3.040 19.012 -1.358 1.00 93.12 235 GLY A O 1
ATOM 1929 N N . PHE A 1 236 ? -3.975 17.566 0.099 1.00 92.75 236 PHE A N 1
ATOM 1930 C CA . PHE A 1 236 ? -4.448 18.529 1.084 1.00 92.75 236 PHE A CA 1
ATOM 1931 C C . PHE A 1 236 ? -4.224 17.969 2.492 1.00 92.75 236 PHE A C 1
ATOM 1933 O O . PHE A 1 236 ? -4.488 16.787 2.738 1.00 92.75 236 PHE A O 1
ATOM 1940 N N . GLU A 1 237 ? -3.727 18.815 3.390 1.00 91.38 237 GLU A N 1
ATOM 1941 C CA . GLU A 1 237 ? -3.613 18.524 4.824 1.00 91.38 237 GLU A CA 1
ATOM 1942 C C . GLU A 1 237 ? -4.952 18.762 5.549 1.00 91.38 237 GLU A C 1
ATOM 1944 O O . GLU A 1 237 ? -5.909 19.269 4.959 1.00 91.38 237 GLU A O 1
ATOM 1949 N N . GLU A 1 238 ? -5.025 18.407 6.838 1.00 88.19 238 GLU A N 1
ATOM 1950 C CA . GLU A 1 238 ? -6.248 18.517 7.658 1.00 88.19 238 GLU A CA 1
ATOM 1951 C C . GLU A 1 238 ? -6.813 19.940 7.774 1.00 88.19 238 GLU A C 1
ATOM 1953 O O . GLU A 1 238 ? -8.017 20.124 7.958 1.00 88.19 238 GLU A O 1
ATOM 1958 N N . ASP A 1 239 ? -5.955 20.951 7.651 1.00 88.12 239 ASP A N 1
ATOM 1959 C CA . ASP A 1 239 ? -6.316 22.371 7.663 1.00 88.12 239 ASP A CA 1
ATOM 1960 C C . ASP A 1 239 ? -6.786 22.889 6.286 1.00 88.12 239 ASP A C 1
ATOM 1962 O O . ASP A 1 239 ? -7.142 24.060 6.148 1.00 88.12 239 ASP A O 1
ATOM 1966 N N . GLY A 1 240 ? -6.796 22.026 5.265 1.00 89.25 240 GLY A N 1
ATOM 1967 C CA . GLY A 1 240 ? -7.111 22.366 3.880 1.00 89.25 240 GLY A CA 1
ATOM 1968 C C . GLY A 1 240 ? -5.927 22.920 3.082 1.00 89.25 240 GLY A C 1
ATOM 1969 O O . GLY A 1 240 ? -6.098 23.257 1.906 1.00 89.25 240 GLY A O 1
ATOM 1970 N N . THR A 1 241 ? -4.727 23.008 3.666 1.00 87.62 241 THR A N 1
ATOM 1971 C CA . THR A 1 241 ? -3.525 23.468 2.965 1.00 87.62 241 THR A CA 1
ATOM 1972 C C . THR A 1 241 ? -3.200 22.521 1.819 1.00 87.62 241 THR A C 1
ATOM 1974 O O . THR A 1 241 ? -2.959 21.330 2.017 1.00 87.62 241 THR A O 1
ATOM 1977 N N . ARG A 1 242 ? -3.163 23.059 0.595 1.00 89.94 242 ARG A N 1
ATOM 1978 C CA . ARG A 1 242 ? -2.786 22.296 -0.596 1.00 89.94 242 ARG A CA 1
ATOM 1979 C C . ARG A 1 242 ? -1.283 22.017 -0.595 1.00 89.94 242 ARG A C 1
ATOM 1981 O O . ARG A 1 242 ? -0.478 22.949 -0.587 1.00 89.94 242 ARG A O 1
ATOM 1988 N N . LEU A 1 243 ? -0.931 20.740 -0.671 1.00 88.06 243 LEU A N 1
ATOM 1989 C CA . LEU A 1 243 ? 0.423 20.247 -0.874 1.00 88.06 243 LEU A CA 1
ATOM 1990 C C . LEU A 1 243 ? 0.660 20.060 -2.377 1.00 88.06 243 LEU A C 1
ATOM 1992 O O . LEU A 1 243 ? -0.139 19.411 -3.054 1.00 88.06 243 LEU A O 1
ATOM 1996 N N . GLN A 1 244 ? 1.752 20.617 -2.898 1.00 90.25 244 GLN A N 1
ATOM 1997 C CA . GLN A 1 244 ? 2.237 20.323 -4.244 1.00 90.25 244 GLN A CA 1
ATOM 1998 C C . GLN A 1 244 ? 3.768 20.335 -4.265 1.00 90.25 244 GLN A C 1
ATOM 2000 O O . GLN A 1 244 ? 4.405 21.331 -3.922 1.00 90.25 244 GLN A O 1
ATOM 2005 N N . GLU A 1 245 ? 4.352 19.223 -4.688 1.00 83.38 245 GLU A N 1
ATOM 2006 C CA . GLU A 1 245 ? 5.792 18.998 -4.746 1.00 83.38 245 GLU A CA 1
ATOM 2007 C C . GLU A 1 245 ? 6.136 18.294 -6.060 1.00 83.38 245 GLU A C 1
ATOM 2009 O O . GLU A 1 245 ? 5.380 17.445 -6.531 1.00 83.38 245 GLU A O 1
ATOM 2014 N N . ARG A 1 246 ? 7.265 18.660 -6.671 1.00 86.06 246 ARG A N 1
ATOM 2015 C CA . ARG A 1 246 ? 7.834 17.966 -7.833 1.00 86.06 246 ARG A CA 1
ATOM 2016 C C . ARG A 1 246 ? 9.319 17.738 -7.593 1.00 86.06 246 ARG A C 1
ATOM 2018 O O . ARG A 1 246 ? 10.000 18.641 -7.102 1.00 86.06 246 ARG A O 1
ATOM 2025 N N . TRP A 1 247 ? 9.809 16.558 -7.949 1.00 82.00 247 TRP A N 1
ATOM 2026 C CA . TRP A 1 247 ? 11.226 16.211 -7.869 1.00 82.00 247 TRP A CA 1
ATOM 2027 C C . TRP A 1 247 ? 11.705 15.614 -9.183 1.00 82.00 247 TRP A C 1
ATOM 2029 O O . TRP A 1 247 ? 10.971 14.904 -9.869 1.00 82.00 247 TRP A O 1
ATOM 2039 N N . GLU A 1 248 ? 12.958 15.909 -9.504 1.00 83.31 248 GLU A N 1
ATOM 2040 C CA . GLU A 1 248 ? 13.693 15.383 -10.647 1.00 83.31 248 GLU A CA 1
ATOM 2041 C C . GLU A 1 248 ? 15.112 15.072 -10.157 1.00 83.31 248 GLU A C 1
ATOM 2043 O O . GLU A 1 248 ? 15.773 15.914 -9.545 1.00 83.31 248 GLU A O 1
ATOM 2048 N N . HIS A 1 249 ? 15.563 13.848 -10.390 1.00 74.12 249 HIS A N 1
ATOM 2049 C CA . HIS A 1 249 ? 16.908 13.369 -10.129 1.00 74.12 249 HIS A CA 1
ATOM 2050 C C . HIS A 1 249 ? 17.460 12.789 -11.424 1.00 74.12 249 HIS A C 1
ATOM 2052 O O . HIS A 1 249 ? 16.772 12.052 -12.130 1.00 74.12 249 HIS A O 1
ATOM 2058 N N . SER A 1 250 ? 18.699 13.124 -11.745 1.00 70.06 250 SER A N 1
ATOM 2059 C CA . SER A 1 250 ? 19.369 12.603 -12.923 1.00 70.06 250 SER A CA 1
ATOM 2060 C C . SER A 1 250 ? 20.737 12.070 -12.538 1.00 70.06 250 SER A C 1
ATOM 2062 O O . SER A 1 250 ? 21.540 12.818 -11.988 1.00 70.06 250 SER A O 1
ATOM 2064 N N . ASP A 1 251 ? 21.006 10.833 -12.947 1.00 61.62 251 ASP A N 1
ATOM 2065 C CA . ASP A 1 251 ? 22.315 10.177 -12.850 1.00 61.62 251 ASP A CA 1
ATOM 2066 C C . ASP A 1 251 ? 23.194 10.447 -14.079 1.00 61.62 251 ASP A C 1
ATOM 2068 O O . ASP A 1 251 ? 24.367 10.072 -14.118 1.00 61.62 251 ASP A O 1
ATOM 2072 N N . ARG A 1 252 ? 22.661 11.107 -15.118 1.00 51.97 252 ARG A N 1
ATOM 2073 C CA . ARG A 1 252 ? 23.510 11.582 -16.213 1.00 51.97 252 ARG A CA 1
ATOM 2074 C C . ARG A 1 252 ? 24.510 12.614 -15.685 1.00 51.97 252 ARG A C 1
ATOM 2076 O O . ARG A 1 252 ? 24.124 13.557 -14.997 1.00 51.97 252 ARG A O 1
ATOM 2083 N N . ASP A 1 253 ? 25.751 12.499 -16.160 1.00 48.81 253 ASP A N 1
ATOM 2084 C CA . ASP A 1 253 ? 26.676 13.619 -16.362 1.00 48.81 253 ASP A CA 1
ATOM 2085 C C . ASP A 1 253 ? 25.957 14.662 -17.262 1.00 48.81 253 ASP A C 1
ATOM 2087 O O . ASP A 1 253 ? 26.132 14.681 -18.482 1.00 48.81 253 ASP A O 1
ATOM 2091 N N . ILE A 1 254 ? 25.020 15.453 -16.712 1.00 45.97 254 ILE A N 1
ATOM 2092 C CA . ILE A 1 254 ? 24.203 16.411 -17.476 1.00 45.97 254 ILE A CA 1
ATOM 2093 C C . ILE A 1 254 ? 24.996 17.688 -17.667 1.00 45.97 254 ILE A C 1
ATOM 2095 O O . ILE A 1 254 ? 24.864 18.684 -16.962 1.00 45.97 254 ILE A O 1
ATOM 2099 N N . THR A 1 255 ? 25.750 17.646 -18.740 1.00 42.53 255 THR A N 1
ATOM 2100 C CA . THR A 1 255 ? 26.159 18.792 -19.520 1.00 42.53 255 THR A CA 1
ATOM 2101 C C . THR A 1 255 ? 24.949 19.441 -20.218 1.00 42.53 255 THR A C 1
ATOM 2103 O O . THR A 1 255 ? 24.780 20.640 -20.126 1.00 42.53 255 THR A O 1
ATOM 2106 N N . SER A 1 256 ? 23.975 18.712 -20.775 1.00 48.81 256 SER A N 1
ATOM 2107 C CA . SER A 1 256 ? 23.068 19.293 -21.794 1.00 48.81 256 SER A CA 1
ATOM 2108 C C . SER A 1 256 ? 22.033 20.371 -21.379 1.00 48.81 256 SER A C 1
ATOM 2110 O O . SER A 1 256 ? 21.914 21.349 -22.109 1.00 48.81 256 SER A O 1
ATOM 2112 N N . TRP A 1 257 ? 21.260 20.258 -20.286 1.00 48.16 257 TRP A N 1
ATOM 2113 C CA . TRP A 1 257 ? 20.270 21.315 -19.941 1.00 48.16 257 TRP A CA 1
ATOM 2114 C C . TRP A 1 257 ? 20.921 22.512 -19.232 1.00 48.16 257 TRP A C 1
ATOM 2116 O O . TRP A 1 257 ? 20.507 23.662 -19.396 1.00 48.16 257 TRP A O 1
ATOM 2126 N N . PHE A 1 258 ? 21.966 22.236 -18.451 1.00 42.47 258 PHE A N 1
ATOM 2127 C CA . PHE A 1 258 ? 22.721 23.252 -17.734 1.00 42.47 258 PHE A CA 1
ATOM 2128 C C . PHE A 1 258 ? 23.710 23.973 -18.659 1.00 42.47 258 PHE A C 1
ATOM 2130 O O . PHE A 1 258 ? 23.802 25.187 -18.573 1.00 42.47 258 PHE A O 1
ATOM 2137 N N . GLU A 1 259 ? 24.356 23.302 -19.619 1.00 48.22 259 GLU A N 1
ATOM 2138 C CA . GLU A 1 259 ? 25.208 23.940 -20.640 1.00 48.22 259 GLU A CA 1
ATOM 2139 C C . GLU A 1 259 ? 24.462 24.964 -21.466 1.00 48.22 259 GLU A C 1
ATOM 2141 O O . GLU A 1 259 ? 24.986 26.047 -21.724 1.00 48.22 259 GLU A O 1
ATOM 2146 N N . GLU A 1 260 ? 23.226 24.636 -21.839 1.00 44.94 260 GLU A N 1
ATOM 2147 C CA . GLU A 1 260 ? 22.395 25.501 -22.662 1.00 44.94 260 GLU A CA 1
ATOM 2148 C C . GLU A 1 260 ? 21.990 26.790 -21.920 1.00 44.94 260 GLU A C 1
ATOM 2150 O O . GLU A 1 260 ? 21.715 27.807 -22.557 1.00 44.94 260 GLU A O 1
ATOM 2155 N N . ARG A 1 261 ? 22.003 26.794 -20.574 1.00 45.44 261 ARG A N 1
ATOM 2156 C CA . ARG A 1 261 ? 21.646 27.969 -19.753 1.00 45.44 261 ARG A CA 1
ATOM 2157 C C . ARG A 1 261 ? 22.781 28.610 -18.949 1.00 45.44 261 ARG A C 1
ATOM 2159 O O . ARG A 1 261 ? 22.676 29.790 -18.624 1.00 45.44 261 ARG A O 1
ATOM 2166 N N . PHE A 1 262 ? 23.813 27.858 -18.593 1.00 45.62 262 PHE A N 1
ATOM 2167 C CA . PHE A 1 262 ? 24.814 28.210 -17.580 1.00 45.62 262 PHE A CA 1
ATOM 2168 C C . PHE A 1 262 ? 26.250 27.762 -17.937 1.00 45.62 262 PHE A C 1
ATOM 2170 O O . PHE A 1 262 ? 27.183 28.183 -17.256 1.00 45.62 262 PHE A O 1
ATOM 2177 N N . GLY A 1 263 ? 26.460 27.001 -19.022 1.00 39.19 263 GLY A N 1
ATOM 2178 C CA . GLY A 1 263 ? 27.788 26.598 -19.518 1.00 39.19 263 GLY A CA 1
ATOM 2179 C C . GLY A 1 263 ? 28.288 25.212 -19.064 1.00 39.19 263 GLY A C 1
ATOM 2180 O O . GLY A 1 263 ? 27.667 24.549 -18.240 1.00 39.19 263 GLY A O 1
ATOM 2181 N N . VAL A 1 264 ? 29.397 24.765 -19.675 1.00 41.66 264 VAL A N 1
ATOM 2182 C CA . VAL A 1 264 ? 29.982 23.402 -19.608 1.00 41.66 264 VAL A CA 1
ATOM 2183 C C . VAL A 1 264 ? 30.502 23.047 -18.215 1.00 41.66 264 VAL A C 1
ATOM 2185 O O . VAL A 1 264 ? 31.436 23.679 -17.721 1.00 41.66 264 VAL A O 1
ATOM 2188 N N . CYS A 1 265 ? 29.954 21.982 -17.620 1.00 47.62 265 CYS A N 1
ATOM 2189 C CA . CYS A 1 265 ? 30.510 21.320 -16.436 1.00 47.62 265 CYS A CA 1
ATOM 2190 C C . CYS A 1 265 ? 31.518 20.253 -16.890 1.00 47.62 265 CYS A C 1
ATOM 2192 O O . CYS A 1 265 ? 31.143 19.231 -17.454 1.00 47.62 265 CYS A O 1
ATOM 2194 N N . ASN A 1 266 ? 32.811 20.497 -16.671 1.00 50.12 266 ASN A N 1
ATOM 2195 C CA . ASN A 1 266 ? 33.889 19.654 -17.207 1.00 50.12 266 ASN A CA 1
ATOM 2196 C C . ASN A 1 266 ? 34.252 18.417 -16.354 1.00 50.12 266 ASN A C 1
ATOM 2198 O O . ASN A 1 266 ? 35.117 17.655 -16.782 1.00 50.12 266 ASN A O 1
ATOM 2202 N N . ASN A 1 267 ? 33.634 18.178 -15.188 1.00 56.44 267 ASN A N 1
ATOM 2203 C CA . ASN A 1 267 ? 34.094 17.142 -14.249 1.00 56.44 267 ASN A CA 1
ATOM 2204 C C . ASN A 1 267 ? 32.973 16.166 -13.835 1.00 56.44 267 ASN A C 1
ATOM 2206 O O . ASN A 1 267 ? 31.932 16.580 -13.342 1.00 56.44 267 ASN A O 1
ATOM 2210 N N . LYS A 1 268 ? 33.228 14.859 -13.996 1.00 59.19 268 LYS A N 1
ATOM 2211 C CA . LYS A 1 268 ? 32.316 13.716 -13.744 1.00 59.19 268 LYS A CA 1
ATOM 2212 C C . LYS A 1 268 ? 32.067 13.382 -12.261 1.00 59.19 268 LYS A C 1
ATOM 2214 O O . LYS A 1 268 ? 31.701 12.259 -11.928 1.00 59.19 268 LYS A O 1
ATOM 2219 N N . GLU A 1 269 ? 32.364 14.303 -11.352 1.00 72.69 269 GLU A N 1
ATOM 2220 C CA . GLU A 1 269 ? 32.367 14.046 -9.901 1.00 72.69 269 GLU A CA 1
ATOM 2221 C C . GLU A 1 269 ? 31.322 14.880 -9.146 1.00 72.69 269 GLU A C 1
ATOM 2223 O O . GLU A 1 269 ? 31.147 14.704 -7.940 1.00 72.69 269 GLU A O 1
ATOM 2228 N N . ASP A 1 270 ? 30.602 15.752 -9.855 1.00 77.88 270 ASP A N 1
ATOM 2229 C CA . ASP A 1 270 ? 29.639 16.677 -9.271 1.00 77.88 270 ASP A CA 1
ATOM 2230 C C . ASP A 1 270 ? 28.231 16.055 -9.263 1.00 77.88 270 ASP A C 1
ATOM 2232 O O . ASP A 1 270 ? 27.638 15.776 -10.305 1.00 77.88 270 ASP A O 1
ATOM 2236 N N . LYS A 1 271 ? 27.662 15.879 -8.072 1.00 76.25 271 LYS A N 1
ATOM 2237 C CA . LYS A 1 271 ? 26.265 15.508 -7.831 1.00 76.25 271 LYS A CA 1
ATOM 2238 C C . LYS A 1 271 ? 25.462 16.748 -7.474 1.00 76.25 271 LYS A C 1
ATOM 2240 O O . LYS A 1 271 ? 25.934 17.616 -6.749 1.00 76.25 271 LYS A O 1
ATOM 2245 N N . TRP A 1 272 ? 24.218 16.831 -7.919 1.00 77.56 272 TRP A N 1
ATOM 2246 C CA . TRP A 1 272 ? 23.324 17.920 -7.535 1.00 77.56 272 TRP A CA 1
ATOM 2247 C C . TRP A 1 272 ? 21.871 17.461 -7.573 1.00 77.56 272 TRP A C 1
ATOM 2249 O O . TRP A 1 272 ? 21.538 16.468 -8.217 1.00 77.56 272 TRP A O 1
ATOM 2259 N N . ALA A 1 273 ? 20.986 18.182 -6.893 1.00 71.31 273 ALA A N 1
ATOM 2260 C CA . ALA A 1 273 ? 19.573 18.168 -7.245 1.00 71.31 273 ALA A CA 1
ATOM 2261 C C . ALA A 1 273 ? 18.857 19.435 -6.785 1.00 71.31 273 ALA A C 1
ATOM 2263 O O . ALA A 1 273 ? 19.364 20.237 -5.998 1.00 71.31 273 ALA A O 1
ATOM 2264 N N . VAL A 1 274 ? 17.683 19.641 -7.376 1.00 77.81 274 VAL A N 1
ATOM 2265 C CA . VAL A 1 274 ? 16.848 20.815 -7.160 1.00 77.81 274 VAL A CA 1
ATOM 2266 C C . VAL A 1 274 ? 15.462 20.354 -6.757 1.00 77.81 274 VAL A C 1
ATOM 2268 O O . VAL A 1 274 ? 14.822 19.565 -7.447 1.00 77.81 274 VAL A O 1
ATOM 2271 N N . LYS A 1 275 ? 14.972 20.913 -5.661 1.00 78.50 275 LYS A N 1
ATOM 2272 C CA . LYS A 1 275 ? 13.624 20.717 -5.159 1.00 78.50 275 LYS A CA 1
ATOM 2273 C C . LYS A 1 275 ? 12.864 22.032 -5.248 1.00 78.50 275 LYS A C 1
ATOM 2275 O O . LYS A 1 275 ? 13.402 23.088 -4.929 1.00 78.50 275 LYS A O 1
ATOM 2280 N N . LYS A 1 276 ? 11.616 21.992 -5.703 1.00 81.94 276 LYS A N 1
ATOM 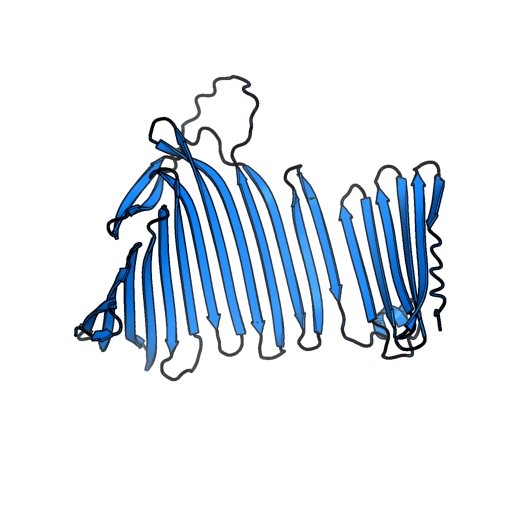2281 C CA . LYS A 1 276 ? 10.733 23.164 -5.729 1.00 81.94 276 LYS A CA 1
ATOM 2282 C C . LYS A 1 276 ? 9.372 22.778 -5.182 1.00 81.94 276 LYS A C 1
ATOM 2284 O O . LYS A 1 276 ? 8.878 21.684 -5.451 1.00 81.94 276 LYS A O 1
ATOM 2289 N N . GLY A 1 277 ? 8.760 23.694 -4.455 1.00 81.50 277 GLY A N 1
ATOM 2290 C CA . GLY A 1 277 ? 7.399 23.542 -3.968 1.00 81.50 277 GLY A CA 1
ATOM 2291 C C . GLY A 1 277 ? 6.731 24.897 -3.863 1.00 81.50 277 GLY A C 1
ATOM 2292 O O . GLY A 1 277 ? 7.391 25.932 -3.825 1.00 81.50 277 GLY A O 1
ATOM 2293 N N . GLY A 1 278 ? 5.409 24.904 -3.845 1.00 81.56 278 GLY A N 1
ATOM 2294 C CA . GLY A 1 278 ? 4.668 26.148 -3.751 1.00 81.56 278 GLY A CA 1
ATOM 2295 C C . GLY A 1 278 ? 3.177 25.941 -3.897 1.00 81.56 278 GLY A C 1
ATOM 2296 O O . GLY A 1 278 ? 2.709 24.904 -4.366 1.00 81.56 278 GLY A O 1
ATOM 2297 N N . ASN A 1 279 ? 2.433 26.949 -3.479 1.00 79.12 279 ASN A N 1
ATOM 2298 C CA . ASN A 1 279 ? 1.012 27.076 -3.740 1.00 79.12 279 ASN A CA 1
ATOM 2299 C C . ASN A 1 279 ? 0.722 28.526 -4.132 1.00 79.12 279 ASN A C 1
ATOM 2301 O O . ASN A 1 279 ? 1.629 29.324 -4.354 1.00 79.12 279 ASN A O 1
ATOM 2305 N N . GLU A 1 280 ? -0.553 28.891 -4.218 1.00 79.69 280 GLU A N 1
ATOM 2306 C CA . GLU A 1 280 ? -0.909 30.269 -4.543 1.00 79.69 280 GLU A CA 1
ATOM 2307 C C . GLU A 1 280 ? -0.273 31.287 -3.583 1.00 79.69 280 GLU A C 1
ATOM 2309 O O . GLU A 1 280 ? 0.009 32.407 -3.999 1.00 79.69 280 GLU A O 1
ATOM 2314 N N . ASN A 1 281 ? -0.045 30.914 -2.318 1.00 89.19 281 ASN A N 1
ATOM 2315 C CA . ASN A 1 281 ? 0.429 31.785 -1.247 1.00 89.19 281 ASN A CA 1
ATOM 2316 C C . ASN A 1 281 ? 1.952 31.936 -1.187 1.00 89.19 281 ASN A C 1
ATOM 2318 O O . ASN A 1 281 ? 2.422 32.685 -0.332 1.00 89.19 281 ASN A O 1
ATOM 2322 N N . GLY A 1 282 ? 2.711 31.264 -2.052 1.00 89.12 282 GLY A N 1
ATOM 2323 C CA . GLY A 1 282 ? 4.165 31.356 -2.061 1.00 89.12 282 GLY A CA 1
ATOM 2324 C C . GLY A 1 282 ? 4.844 30.173 -2.734 1.00 89.12 282 GLY A C 1
ATOM 2325 O O . GLY A 1 282 ? 4.256 29.104 -2.901 1.00 89.12 282 GLY A O 1
ATOM 2326 N N . GLU A 1 283 ? 6.112 30.357 -3.076 1.00 89.94 283 GLU A N 1
ATOM 2327 C CA . GLU A 1 283 ? 6.953 29.323 -3.672 1.00 89.94 283 GLU A CA 1
ATOM 2328 C C . GLU A 1 283 ? 8.295 29.260 -2.955 1.00 89.94 283 GLU A C 1
ATOM 2330 O O . GLU A 1 283 ? 8.761 30.234 -2.367 1.00 89.94 283 GLU A O 1
ATOM 2335 N N . TRP A 1 284 ? 8.940 28.107 -3.030 1.00 91.69 284 TRP A N 1
ATOM 2336 C CA . TRP A 1 284 ? 10.286 27.901 -2.539 1.00 91.69 284 TRP A CA 1
ATOM 2337 C C . TRP A 1 284 ? 11.070 26.988 -3.480 1.00 91.69 284 TRP A C 1
ATOM 2339 O O . TRP A 1 284 ? 10.519 26.170 -4.225 1.00 91.69 284 TRP A O 1
ATOM 2349 N N . LYS A 1 285 ? 12.388 27.145 -3.444 1.00 89.69 285 LYS A N 1
ATOM 2350 C CA . LYS A 1 285 ? 13.364 26.376 -4.203 1.00 89.69 285 LYS A CA 1
ATOM 2351 C C . LYS A 1 285 ? 14.510 25.998 -3.277 1.00 89.69 285 LYS A C 1
ATOM 2353 O O . LYS A 1 285 ? 15.033 26.842 -2.568 1.00 89.69 285 LYS A O 1
ATOM 2358 N N . GLU A 1 286 ? 14.929 24.749 -3.333 1.00 89.44 286 GLU A N 1
ATOM 2359 C CA . GLU A 1 286 ? 16.131 24.233 -2.695 1.00 89.44 286 GLU A CA 1
ATOM 2360 C C . GLU A 1 286 ? 17.024 23.636 -3.781 1.00 89.44 286 GLU A C 1
ATOM 2362 O O . GLU A 1 286 ? 16.535 22.972 -4.692 1.00 89.44 286 GLU A O 1
ATOM 2367 N N . SER A 1 287 ? 18.319 23.890 -3.729 1.00 88.62 287 SER A N 1
ATOM 2368 C CA . SER A 1 287 ? 19.309 23.283 -4.610 1.00 88.62 287 SER A CA 1
ATOM 2369 C C . SER A 1 287 ? 20.498 22.842 -3.791 1.00 88.62 287 SER A C 1
ATOM 2371 O O . SER A 1 287 ? 21.029 23.643 -3.031 1.00 88.62 287 SER A O 1
ATOM 2373 N N . TRP A 1 288 ? 20.921 21.598 -3.970 1.00 87.06 288 TRP A N 1
ATOM 2374 C CA . TRP A 1 288 ? 22.127 21.052 -3.364 1.00 87.06 288 TRP A CA 1
ATOM 2375 C C . TRP A 1 288 ? 23.128 20.651 -4.439 1.00 87.06 288 TRP A C 1
ATOM 2377 O O . TRP A 1 288 ? 22.746 20.211 -5.523 1.00 87.06 288 TRP A O 1
ATOM 2387 N N . THR A 1 289 ? 24.407 20.794 -4.118 1.00 89.25 289 THR A N 1
ATOM 2388 C CA . THR A 1 289 ? 25.552 20.406 -4.942 1.00 89.25 289 THR A CA 1
ATOM 2389 C C . THR A 1 289 ? 26.590 19.725 -4.059 1.00 89.25 289 THR A C 1
ATOM 2391 O O . THR A 1 289 ? 26.886 20.210 -2.970 1.00 89.25 289 THR A O 1
ATOM 2394 N N . GLU A 1 290 ? 27.163 18.625 -4.518 1.00 85.62 290 GLU A N 1
ATOM 2395 C CA . GLU A 1 290 ? 28.188 17.844 -3.834 1.00 85.62 290 GLU A CA 1
ATOM 2396 C C . GLU A 1 290 ? 29.253 17.441 -4.849 1.00 85.62 290 GLU A C 1
ATOM 2398 O O . GLU A 1 290 ? 28.951 16.839 -5.869 1.00 85.62 290 GLU A O 1
ATOM 2403 N N . ASN A 1 291 ? 30.505 17.748 -4.554 1.00 89.69 291 ASN A N 1
ATOM 2404 C CA . ASN A 1 291 ? 31.673 17.248 -5.261 1.00 89.69 291 ASN A CA 1
ATOM 2405 C C . ASN A 1 291 ? 32.738 16.840 -4.229 1.00 89.69 291 ASN A C 1
ATOM 2407 O O . ASN A 1 291 ? 32.569 17.125 -3.039 1.00 89.69 291 ASN A O 1
ATOM 2411 N N . PRO A 1 292 ? 33.849 16.195 -4.628 1.00 87.38 292 PRO A N 1
ATOM 2412 C CA . PRO A 1 292 ? 34.852 15.722 -3.671 1.00 87.38 292 PRO A CA 1
ATOM 2413 C C . PRO A 1 292 ? 35.489 16.813 -2.799 1.00 87.38 292 PRO A C 1
ATOM 2415 O O . PRO A 1 292 ? 36.101 16.493 -1.788 1.00 87.38 292 PRO A O 1
ATOM 2418 N N . LYS A 1 293 ? 35.376 18.093 -3.176 1.00 92.38 293 LYS A N 1
ATOM 2419 C CA . LYS A 1 293 ? 35.959 19.226 -2.442 1.00 92.38 293 LYS A CA 1
ATOM 2420 C C . LYS A 1 293 ? 34.931 20.050 -1.676 1.00 92.38 293 LYS A C 1
ATOM 2422 O O . LYS A 1 293 ? 35.316 20.807 -0.787 1.00 92.38 293 LYS A O 1
ATOM 2427 N N . GLU A 1 294 ? 33.652 19.965 -2.022 1.00 93.06 294 GLU A N 1
ATOM 2428 C CA . GLU A 1 294 ? 32.626 20.863 -1.503 1.00 93.06 294 GLU A CA 1
ATOM 2429 C C . GLU A 1 294 ? 31.240 20.218 -1.506 1.00 93.06 294 GLU A C 1
ATOM 2431 O O . GLU A 1 294 ? 30.815 19.613 -2.488 1.00 93.06 294 GLU A O 1
ATOM 2436 N N . LYS A 1 295 ? 30.493 20.441 -0.424 1.00 93.44 295 LYS A N 1
ATOM 2437 C CA . LYS A 1 295 ? 29.041 20.259 -0.374 1.00 93.44 295 LYS A CA 1
ATOM 2438 C C . LYS A 1 295 ? 28.402 21.606 -0.112 1.00 93.44 295 LYS A C 1
ATOM 2440 O O . LYS A 1 295 ? 28.869 22.337 0.752 1.00 93.44 295 LYS A O 1
ATOM 2445 N N . ALA A 1 296 ? 27.342 21.944 -0.823 1.00 94.75 296 ALA A N 1
ATOM 2446 C CA . ALA A 1 296 ? 26.600 23.167 -0.579 1.00 94.75 296 ALA A CA 1
ATOM 2447 C C . ALA A 1 296 ? 25.111 22.947 -0.812 1.00 94.75 296 ALA A C 1
ATOM 2449 O O . ALA A 1 296 ? 24.720 22.142 -1.659 1.00 94.75 296 ALA A O 1
ATOM 2450 N N . ALA A 1 297 ? 24.281 23.697 -0.097 1.00 93.81 297 ALA A N 1
ATOM 2451 C CA . ALA A 1 297 ? 22.901 23.882 -0.503 1.00 93.81 297 ALA A CA 1
ATOM 2452 C C . ALA A 1 297 ? 22.454 25.328 -0.338 1.00 93.81 297 ALA A C 1
ATOM 2454 O O . ALA A 1 297 ? 22.905 26.053 0.545 1.00 93.81 297 ALA A O 1
ATOM 2455 N N . GLU A 1 298 ? 21.535 25.722 -1.204 1.00 95.12 298 GLU A N 1
ATOM 2456 C CA . GLU A 1 298 ? 20.860 27.006 -1.203 1.00 95.12 298 GLU A CA 1
ATOM 2457 C C . GLU A 1 298 ? 19.361 26.747 -1.199 1.00 95.12 298 GLU A C 1
ATOM 2459 O O . GLU A 1 298 ? 18.843 25.988 -2.017 1.00 95.12 298 GLU A O 1
ATOM 2464 N N . LYS A 1 299 ? 18.654 27.391 -0.282 1.00 95.06 299 LYS A N 1
ATOM 2465 C CA . LYS A 1 299 ? 17.214 27.311 -0.148 1.00 95.06 299 LYS A CA 1
ATOM 2466 C C . LYS A 1 299 ? 16.649 28.715 -0.116 1.00 95.06 299 LYS A C 1
ATOM 2468 O O . LYS A 1 299 ? 17.100 29.538 0.661 1.00 95.06 299 LYS A O 1
ATOM 2473 N N . SER A 1 300 ? 15.668 29.010 -0.948 1.00 95.62 300 SER A N 1
ATOM 2474 C CA . SER A 1 300 ? 14.998 30.305 -0.968 1.00 95.62 300 SER A CA 1
ATOM 2475 C C . SER A 1 300 ? 13.497 30.134 -1.094 1.00 95.62 300 SER A C 1
ATOM 2477 O O . SER A 1 300 ? 13.014 29.112 -1.583 1.00 95.62 300 SER A O 1
ATOM 2479 N N . GLY A 1 301 ? 12.740 31.132 -0.658 1.00 96.00 301 GLY A N 1
ATOM 2480 C CA . GLY A 1 301 ? 11.298 31.146 -0.838 1.00 96.00 301 GLY A CA 1
ATOM 2481 C C . GLY A 1 301 ? 10.689 32.518 -0.627 1.00 96.00 301 GLY A C 1
ATOM 2482 O O . GLY A 1 301 ? 11.339 33.425 -0.113 1.00 96.00 301 GLY A O 1
ATOM 2483 N N . TRP A 1 302 ? 9.437 32.662 -1.047 1.00 94.94 302 TRP A N 1
ATOM 2484 C CA . TRP A 1 302 ? 8.657 33.887 -0.915 1.00 94.94 302 TRP A CA 1
ATOM 2485 C C . TRP A 1 302 ? 7.186 33.584 -0.608 1.00 94.94 302 TRP A C 1
ATOM 2487 O O . TRP A 1 302 ? 6.713 32.480 -0.887 1.00 94.94 302 TRP A O 1
ATOM 2497 N N . ASN A 1 303 ? 6.457 34.550 -0.039 1.00 92.81 303 ASN A N 1
ATOM 2498 C CA . ASN A 1 303 ? 5.015 34.457 0.225 1.00 92.81 303 ASN A CA 1
ATOM 2499 C C . ASN A 1 303 ? 4.201 35.590 -0.444 1.00 92.81 303 ASN A C 1
ATOM 2501 O O . ASN A 1 303 ? 4.745 36.609 -0.867 1.00 92.81 303 ASN A O 1
ATOM 2505 N N . LYS A 1 304 ? 2.869 35.446 -0.521 1.00 91.31 304 LYS A N 1
ATOM 2506 C CA . LYS A 1 304 ? 1.938 36.456 -1.080 1.00 91.31 304 LYS A CA 1
ATOM 2507 C C . LYS A 1 304 ? 2.057 37.835 -0.420 1.00 91.31 304 LYS A C 1
ATOM 2509 O O . LYS A 1 304 ? 1.673 38.830 -1.030 1.00 91.31 304 LYS A O 1
ATOM 2514 N N . GLN A 1 305 ? 2.529 37.896 0.823 1.00 90.06 305 GLN A N 1
ATOM 2515 C CA . GLN A 1 305 ? 2.727 39.135 1.568 1.00 90.06 305 GLN A CA 1
ATOM 2516 C C . GLN A 1 305 ? 3.971 39.899 1.097 1.00 90.06 305 GLN A C 1
ATOM 2518 O O . GLN A 1 305 ? 4.094 41.073 1.425 1.00 90.06 305 GLN A O 1
ATOM 2523 N N . GLY A 1 306 ? 4.834 39.283 0.283 1.00 89.69 306 GLY A N 1
ATOM 2524 C CA . GLY A 1 306 ? 6.072 39.877 -0.212 1.00 89.69 306 GLY A CA 1
ATOM 2525 C C . GLY A 1 306 ? 7.271 39.622 0.697 1.00 89.69 306 GLY A C 1
ATOM 2526 O O . GLY A 1 306 ? 8.326 40.207 0.463 1.00 89.69 306 GLY A O 1
ATOM 2527 N N . ASP A 1 307 ? 7.131 38.765 1.710 1.00 91.69 307 ASP A N 1
ATOM 2528 C CA . ASP A 1 307 ? 8.276 38.308 2.484 1.00 91.69 307 ASP A CA 1
ATOM 2529 C C . ASP A 1 307 ? 9.055 37.282 1.661 1.00 91.69 307 ASP A C 1
ATOM 2531 O O . ASP A 1 307 ? 8.467 36.413 1.009 1.00 91.69 307 ASP A O 1
ATOM 2535 N N . ALA A 1 308 ? 10.377 37.369 1.714 1.00 93.12 308 ALA A N 1
ATOM 2536 C CA . ALA A 1 308 ? 11.287 36.428 1.093 1.00 93.12 308 ALA A CA 1
ATOM 2537 C C . ALA A 1 308 ? 12.353 35.985 2.090 1.00 93.12 308 ALA A C 1
ATOM 2539 O O . ALA A 1 308 ? 12.670 36.671 3.061 1.00 93.12 308 ALA A O 1
ATOM 2540 N N . TRP A 1 309 ? 12.914 34.811 1.860 1.00 93.75 309 TRP A N 1
ATOM 2541 C CA . TRP A 1 309 ? 13.998 34.293 2.672 1.00 93.75 309 TRP A CA 1
ATOM 2542 C C . TRP A 1 309 ? 14.949 33.463 1.831 1.00 93.75 309 TRP A C 1
ATOM 2544 O O . TRP A 1 309 ? 14.604 32.963 0.759 1.00 93.75 309 TRP A O 1
ATOM 2554 N N . GLU A 1 310 ? 16.157 33.340 2.351 1.00 93.81 310 GLU A N 1
ATOM 2555 C CA . GLU A 1 310 ? 17.260 32.636 1.737 1.00 93.81 310 GLU A CA 1
ATOM 2556 C C . GLU A 1 310 ? 18.123 32.003 2.828 1.00 93.81 310 GLU A C 1
ATOM 2558 O O . GLU A 1 310 ? 18.443 32.626 3.836 1.00 93.81 310 GLU A O 1
ATOM 2563 N N . GLU A 1 311 ? 18.494 30.753 2.634 1.00 93.69 311 GLU A N 1
ATOM 2564 C CA . GLU A 1 311 ? 19.390 29.984 3.476 1.00 93.69 311 GLU A CA 1
ATOM 2565 C C . GLU A 1 311 ? 20.455 29.379 2.576 1.00 93.69 311 GLU A C 1
ATOM 2567 O O . GLU A 1 311 ? 20.153 28.829 1.519 1.00 93.69 311 GLU A O 1
ATOM 2572 N N . ARG A 1 312 ? 21.710 29.472 2.984 1.00 94.62 312 ARG A N 1
ATOM 2573 C CA . ARG A 1 312 ? 22.830 28.847 2.293 1.00 94.62 312 ARG A CA 1
ATOM 2574 C C . ARG A 1 312 ? 23.675 28.115 3.309 1.00 94.62 312 ARG A C 1
ATOM 2576 O O . ARG A 1 312 ? 23.903 28.628 4.399 1.00 94.62 312 ARG A O 1
ATOM 2583 N N . TRP A 1 313 ? 24.169 26.943 2.952 1.00 94.62 313 TRP A N 1
ATOM 2584 C CA . TRP A 1 313 ? 25.223 26.285 3.706 1.00 94.62 313 TRP A CA 1
ATOM 2585 C C . TRP A 1 313 ? 26.260 25.691 2.767 1.00 94.62 313 TRP A C 1
ATOM 2587 O O . TRP A 1 313 ? 25.972 25.393 1.608 1.00 94.62 313 TRP A O 1
ATOM 2597 N N . ARG A 1 314 ? 27.481 25.561 3.277 1.00 94.75 314 ARG A N 1
ATOM 2598 C CA . ARG A 1 314 ? 28.632 25.010 2.574 1.00 94.75 314 ARG A CA 1
ATOM 2599 C C . ARG A 1 314 ? 29.523 24.247 3.546 1.00 94.75 314 ARG A C 1
ATOM 2601 O O . ARG A 1 314 ? 29.794 24.721 4.646 1.00 94.75 314 ARG A O 1
ATOM 2608 N N . GLU A 1 315 ? 30.042 23.119 3.098 1.00 94.00 315 GLU A N 1
ATOM 2609 C CA . GLU A 1 315 ? 31.140 22.385 3.710 1.00 94.00 315 GLU A CA 1
ATOM 2610 C C . GLU A 1 315 ? 32.261 22.222 2.684 1.00 94.00 315 GLU A C 1
ATOM 2612 O O . GLU A 1 315 ? 31.985 21.897 1.530 1.00 94.00 315 GLU A O 1
ATOM 2617 N N . LYS A 1 316 ? 33.517 22.434 3.085 1.00 92.81 316 LYS A N 1
ATOM 2618 C CA . LYS A 1 316 ? 34.689 22.156 2.239 1.00 92.81 316 LYS A CA 1
ATOM 2619 C C . LYS A 1 316 ? 35.497 20.991 2.786 1.00 92.81 316 LYS A C 1
ATOM 2621 O O . LYS A 1 316 ? 35.549 20.787 3.999 1.00 92.81 316 LYS A O 1
ATOM 2626 N N . PHE A 1 317 ? 36.152 20.274 1.881 1.00 89.94 317 PHE A N 1
ATOM 2627 C CA . PHE A 1 317 ? 36.926 19.072 2.159 1.00 89.94 317 PHE A CA 1
ATOM 2628 C C . PHE A 1 317 ? 38.329 19.176 1.551 1.00 89.94 317 PHE A C 1
ATOM 2630 O O . PHE A 1 317 ? 38.507 19.716 0.456 1.00 89.94 317 PHE A O 1
ATOM 2637 N N . ASP A 1 318 ? 39.319 18.651 2.269 1.00 90.94 318 ASP A N 1
ATOM 2638 C CA . ASP A 1 318 ? 40.659 18.346 1.765 1.00 90.94 318 ASP A CA 1
ATOM 2639 C C . ASP A 1 318 ? 40.876 16.830 1.875 1.00 90.94 318 ASP A C 1
ATOM 2641 O O . ASP A 1 318 ? 41.130 16.290 2.954 1.00 90.94 318 ASP A O 1
ATOM 2645 N N . GLY A 1 319 ? 40.652 16.120 0.765 1.00 89.81 319 GLY A N 1
ATOM 2646 C CA . GLY A 1 319 ? 40.503 14.664 0.779 1.00 89.81 319 GLY A CA 1
ATOM 2647 C C . GLY A 1 319 ? 39.257 14.243 1.563 1.00 89.81 319 GLY A C 1
ATOM 2648 O O . GLY A 1 319 ? 38.163 14.727 1.289 1.00 89.81 319 GLY A O 1
ATOM 2649 N N . ASP A 1 320 ? 39.435 13.368 2.553 1.00 85.62 320 ASP A N 1
ATOM 2650 C CA . ASP A 1 320 ? 38.349 12.895 3.424 1.00 85.62 320 ASP A CA 1
ATOM 2651 C C . ASP A 1 320 ? 38.132 13.794 4.661 1.00 85.62 320 ASP A C 1
ATOM 2653 O O . ASP A 1 320 ? 37.215 13.561 5.452 1.00 85.62 320 ASP A O 1
ATOM 2657 N N . THR A 1 321 ? 38.958 14.833 4.843 1.00 84.94 321 THR A N 1
ATOM 2658 C CA . THR A 1 321 ? 38.920 15.709 6.022 1.00 84.94 321 THR A CA 1
ATOM 2659 C C . THR A 1 321 ? 38.108 16.968 5.739 1.00 84.94 321 THR A C 1
ATOM 2661 O O . THR A 1 321 ? 38.409 17.725 4.816 1.00 84.94 321 THR A O 1
ATOM 2664 N N . LYS A 1 322 ? 37.090 17.238 6.564 1.00 90.38 322 LYS A N 1
ATOM 2665 C CA . LYS A 1 322 ? 36.304 18.476 6.491 1.00 90.38 322 LYS A CA 1
ATOM 2666 C C . LYS A 1 322 ? 37.110 19.656 7.042 1.00 90.38 322 LYS A C 1
ATOM 2668 O O . LYS A 1 322 ? 37.546 19.611 8.186 1.00 90.38 322 LYS A O 1
ATOM 2673 N N . THR A 1 323 ? 37.273 20.716 6.254 1.00 90.62 323 THR A N 1
ATOM 2674 C CA . THR A 1 323 ? 38.107 21.885 6.598 1.00 90.62 323 THR A CA 1
ATOM 2675 C C . THR A 1 323 ? 37.308 23.136 6.944 1.00 90.62 323 THR A C 1
ATOM 2677 O O . THR A 1 323 ? 37.784 23.985 7.691 1.00 90.62 323 THR A O 1
ATOM 2680 N N . GLU A 1 324 ? 36.090 23.275 6.421 1.00 89.81 324 GLU A N 1
ATOM 2681 C CA . GLU A 1 324 ? 35.256 24.457 6.648 1.00 89.81 324 GLU A CA 1
ATOM 2682 C C . GLU A 1 324 ? 33.782 24.057 6.721 1.00 89.81 324 GLU A C 1
ATOM 2684 O O . GLU A 1 324 ? 33.325 23.184 5.982 1.00 89.81 324 GLU A O 1
ATOM 2689 N N . THR A 1 325 ? 33.018 24.701 7.601 1.00 89.81 325 THR A N 1
ATOM 2690 C CA . THR A 1 325 ? 31.552 24.647 7.612 1.00 89.81 325 THR A CA 1
ATOM 2691 C C . THR A 1 325 ? 31.022 26.067 7.757 1.00 89.81 325 THR A C 1
ATOM 2693 O O . THR A 1 325 ? 31.433 26.810 8.645 1.00 89.81 325 THR A O 1
ATOM 2696 N N . TRP A 1 326 ? 30.119 26.454 6.866 1.00 89.69 326 TRP A N 1
ATOM 2697 C CA . TRP A 1 326 ? 29.546 27.790 6.803 1.00 89.69 326 TRP A CA 1
ATOM 2698 C C . TRP A 1 326 ? 28.043 27.697 6.564 1.00 89.69 326 TRP A C 1
ATOM 2700 O O . TRP A 1 326 ? 27.594 26.882 5.758 1.00 89.69 326 TRP A O 1
ATOM 2710 N N . ALA A 1 327 ? 27.269 28.539 7.247 1.00 90.50 327 ALA A N 1
ATOM 2711 C CA . ALA A 1 327 ? 25.844 28.690 7.006 1.00 90.50 327 ALA A CA 1
ATOM 2712 C C . ALA A 1 327 ? 25.415 30.157 7.155 1.00 90.50 327 ALA A C 1
ATOM 2714 O O . ALA A 1 327 ? 25.870 30.878 8.046 1.00 90.50 327 ALA A O 1
ATOM 2715 N N . GLU A 1 328 ? 24.512 30.594 6.289 1.00 89.62 328 GLU A N 1
ATOM 2716 C CA . GLU A 1 328 ? 23.967 31.946 6.246 1.00 89.62 328 GLU A CA 1
ATOM 2717 C C . GLU A 1 328 ? 22.455 31.887 6.057 1.00 89.62 328 GLU A C 1
ATOM 2719 O O . GLU A 1 328 ? 21.948 31.097 5.262 1.00 89.62 328 GLU A O 1
ATOM 2724 N N . LYS A 1 329 ? 21.732 32.747 6.778 1.00 91.69 329 LYS A N 1
ATOM 2725 C CA . LYS A 1 329 ? 20.290 32.919 6.622 1.00 91.69 329 LYS A CA 1
ATOM 2726 C C . LYS A 1 329 ? 19.944 34.397 6.496 1.00 91.69 329 LYS A C 1
ATOM 2728 O O . LYS A 1 329 ? 20.327 35.208 7.343 1.00 91.69 329 LYS A O 1
ATOM 2733 N N . LYS A 1 330 ? 19.180 34.731 5.459 1.00 91.50 330 LYS A N 1
ATOM 2734 C CA . LYS A 1 330 ? 18.642 36.063 5.181 1.00 91.50 330 LYS A CA 1
ATOM 2735 C C . LYS A 1 330 ? 17.127 35.995 5.091 1.00 91.50 330 LYS A C 1
ATOM 2737 O O . LYS A 1 330 ? 16.562 35.038 4.568 1.00 91.50 330 LYS A O 1
ATOM 2742 N N . GLY A 1 331 ? 16.468 37.029 5.585 1.00 90.25 331 GLY A N 1
ATOM 2743 C CA . GLY A 1 331 ? 15.049 37.267 5.361 1.00 90.25 331 GLY A CA 1
ATOM 2744 C C . GLY A 1 331 ? 14.824 38.718 4.973 1.00 90.25 331 GLY A C 1
ATOM 2745 O O . GLY A 1 331 ? 15.522 39.604 5.462 1.00 90.25 331 GLY A O 1
ATOM 2746 N N . SER A 1 332 ? 13.848 38.972 4.117 1.00 89.12 332 SER A N 1
ATOM 2747 C CA . SER A 1 332 ? 13.312 40.301 3.865 1.00 89.12 332 SER A CA 1
ATOM 2748 C C . SER A 1 332 ? 11.798 40.267 3.998 1.00 89.12 332 SER A C 1
ATOM 2750 O O . SER A 1 332 ? 11.152 39.290 3.631 1.00 89.12 332 SER A O 1
ATOM 2752 N N . ASN A 1 333 ? 11.221 41.329 4.549 1.00 88.81 333 ASN A N 1
ATOM 2753 C CA . ASN A 1 333 ? 9.774 41.515 4.514 1.00 88.81 333 ASN A CA 1
ATOM 2754 C C . ASN A 1 333 ? 9.345 42.286 3.256 1.00 88.81 333 ASN A C 1
ATOM 2756 O O . ASN A 1 333 ? 10.184 42.793 2.506 1.00 88.81 333 ASN A O 1
ATOM 2760 N N . ALA A 1 334 ? 8.036 42.448 3.074 1.00 81.50 334 ALA A N 1
ATOM 2761 C CA . ALA A 1 334 ? 7.434 43.229 1.987 1.00 81.50 334 ALA A CA 1
ATOM 2762 C C . ALA A 1 334 ? 8.005 44.653 1.808 1.00 81.50 334 ALA A C 1
ATOM 2764 O O . ALA A 1 334 ? 7.945 45.224 0.720 1.00 81.50 334 ALA A O 1
ATOM 2765 N N . GLN A 1 335 ? 8.532 45.255 2.880 1.00 81.62 335 GLN A N 1
ATOM 2766 C CA . GLN A 1 335 ? 9.135 46.591 2.864 1.00 81.62 335 GLN A CA 1
ATOM 2767 C C . GLN A 1 335 ? 10.636 46.580 2.523 1.00 81.62 335 GLN A C 1
ATOM 2769 O O . GLN A 1 335 ? 11.269 47.636 2.537 1.00 81.62 335 GLN A O 1
ATOM 2774 N N . GLY A 1 336 ? 11.216 45.413 2.231 1.00 74.12 336 GLY A N 1
ATOM 2775 C CA . GLY A 1 336 ? 12.640 45.250 1.945 1.00 74.12 336 GLY A CA 1
ATOM 2776 C C . GLY A 1 336 ? 13.538 45.360 3.180 1.00 74.12 336 GLY A C 1
ATOM 2777 O O . GLY A 1 336 ? 14.745 45.550 3.031 1.00 74.12 336 GLY A O 1
ATOM 2778 N N . LEU A 1 337 ? 12.983 45.261 4.397 1.00 77.38 337 LEU A N 1
ATOM 2779 C CA . LEU A 1 337 ? 13.781 45.260 5.622 1.00 77.38 337 LEU A CA 1
ATOM 2780 C C . LEU A 1 337 ? 14.525 43.925 5.729 1.00 77.38 337 LEU A C 1
ATOM 2782 O O . LEU A 1 337 ? 13.910 42.890 5.982 1.00 77.38 337 LEU A O 1
ATOM 2786 N N . LEU A 1 338 ? 15.840 43.967 5.525 1.00 76.06 338 LEU A N 1
ATOM 2787 C CA . LEU A 1 338 ? 16.716 42.804 5.596 1.00 76.06 338 LEU A CA 1
ATOM 2788 C C . LEU A 1 338 ? 17.006 42.432 7.059 1.00 76.06 338 LEU A C 1
ATOM 2790 O O . LEU A 1 338 ? 17.462 43.267 7.841 1.00 76.06 338 LEU A O 1
ATOM 2794 N N . VAL A 1 339 ? 16.785 41.169 7.411 1.00 74.38 339 VAL A N 1
ATOM 2795 C CA . VAL A 1 339 ? 17.254 40.544 8.650 1.00 74.38 339 VAL A CA 1
ATOM 2796 C C . VAL A 1 339 ? 18.289 39.491 8.259 1.00 74.38 339 VAL A C 1
ATOM 2798 O O . VAL A 1 339 ? 17.937 38.454 7.698 1.00 74.38 339 VAL A O 1
ATOM 2801 N N . GLU A 1 340 ? 19.567 39.762 8.528 1.00 72.12 340 GLU A N 1
ATOM 2802 C CA . GLU A 1 340 ? 20.656 38.792 8.346 1.00 72.12 340 GLU A CA 1
ATOM 2803 C C . GLU A 1 340 ? 21.025 38.161 9.689 1.00 72.12 340 GLU A C 1
ATOM 2805 O O . GLU A 1 340 ? 21.270 38.861 10.674 1.00 72.12 340 GLU A O 1
ATOM 2810 N N . VAL A 1 341 ? 21.094 36.830 9.725 1.00 67.81 341 VAL A N 1
ATOM 2811 C CA . VAL A 1 341 ? 21.661 36.077 10.845 1.00 67.81 341 VAL A CA 1
ATOM 2812 C C . VAL A 1 341 ? 22.863 35.307 10.311 1.00 67.81 341 VAL A C 1
ATOM 2814 O O . VAL A 1 341 ? 22.717 34.310 9.602 1.00 67.81 341 VAL A O 1
ATOM 2817 N N . LEU A 1 342 ? 24.064 35.788 10.636 1.00 61.88 342 LEU A N 1
ATOM 2818 C CA . LEU A 1 342 ? 25.321 35.130 10.282 1.00 61.88 342 LEU A CA 1
ATOM 2819 C C . LEU A 1 342 ? 25.712 34.144 11.386 1.00 61.88 342 LEU A C 1
ATOM 2821 O O . LEU A 1 342 ? 26.115 34.546 12.477 1.00 61.88 342 LEU A O 1
ATOM 2825 N N . GLY A 1 343 ? 25.602 32.848 11.096 1.00 57.00 343 GLY A N 1
ATOM 2826 C CA . GLY A 1 343 ? 26.132 31.772 11.928 1.00 57.00 343 GLY A CA 1
ATOM 2827 C C . GLY A 1 343 ? 27.475 31.298 11.384 1.00 57.00 343 GLY A C 1
ATOM 2828 O O . GLY A 1 343 ? 27.548 30.250 10.753 1.00 57.00 343 GLY A O 1
ATOM 2829 N N . VAL A 1 344 ? 28.548 32.064 11.595 1.00 54.38 344 VAL A N 1
ATOM 2830 C CA . VAL A 1 344 ? 29.900 31.628 11.207 1.00 54.38 344 VAL A CA 1
ATOM 2831 C C . VAL A 1 344 ? 30.477 30.765 12.327 1.00 54.38 344 VAL A C 1
ATOM 2833 O O . VAL A 1 344 ? 31.024 31.275 13.301 1.00 54.38 344 VAL A O 1
ATOM 2836 N N . GLY A 1 345 ? 30.324 29.448 12.205 1.00 55.12 345 GLY A N 1
ATOM 2837 C CA . GLY A 1 345 ? 31.006 28.474 13.051 1.00 55.12 345 GLY A CA 1
ATOM 2838 C C . GLY A 1 345 ? 32.214 27.891 12.327 1.00 55.12 345 GLY A C 1
ATOM 2839 O O . GLY A 1 345 ? 32.117 26.798 11.782 1.00 55.12 345 GLY A O 1
ATOM 2840 N N . VAL A 1 346 ? 33.351 28.595 12.320 1.00 53.31 346 VAL A N 1
ATOM 2841 C CA . VAL A 1 346 ? 34.633 27.965 11.962 1.00 53.31 346 VAL A CA 1
ATOM 2842 C C . VAL A 1 346 ? 35.032 27.082 13.142 1.00 53.31 346 VAL A C 1
ATOM 2844 O O . VAL A 1 346 ? 35.503 27.580 14.163 1.00 53.31 346 VAL A O 1
ATOM 2847 N N . ILE A 1 347 ? 34.782 25.779 13.040 1.00 51.81 347 ILE A N 1
ATOM 2848 C CA . ILE A 1 347 ? 35.360 24.800 13.962 1.00 51.81 347 ILE A CA 1
ATOM 2849 C C . ILE A 1 347 ? 36.740 24.459 13.395 1.00 51.81 347 ILE A C 1
ATOM 2851 O O . ILE A 1 347 ? 36.863 23.568 12.563 1.00 51.81 347 ILE A O 1
ATOM 2855 N N . GLU A 1 348 ? 37.771 25.209 13.792 1.00 49.56 348 GLU A N 1
ATOM 2856 C CA . GLU A 1 348 ? 39.147 24.716 13.678 1.00 49.56 348 GLU A CA 1
ATOM 2857 C C . GLU A 1 348 ? 39.299 23.590 14.710 1.00 49.56 348 GLU A C 1
ATOM 2859 O O . GLU A 1 348 ? 39.432 23.846 15.909 1.00 49.56 348 GLU A O 1
ATOM 2864 N N . GLU A 1 349 ? 39.241 22.332 14.268 1.00 49.34 349 GLU A N 1
ATOM 2865 C CA . GLU A 1 349 ? 39.761 21.227 15.073 1.00 49.34 349 GLU A CA 1
ATOM 2866 C C . GLU A 1 349 ? 41.282 21.405 15.177 1.00 49.34 349 GLU A C 1
ATOM 2868 O O . GLU A 1 349 ? 42.035 21.060 14.269 1.00 49.34 349 GLU A O 1
ATOM 2873 N N . GLN A 1 350 ? 41.753 21.991 16.281 1.00 40.72 350 GLN A N 1
ATOM 2874 C CA . GLN A 1 350 ? 43.159 21.877 16.652 1.00 40.72 350 GLN A CA 1
ATOM 2875 C C . GLN A 1 350 ? 43.427 20.420 17.035 1.00 40.72 350 GLN A C 1
ATOM 2877 O O . GLN A 1 350 ? 42.952 19.956 18.074 1.00 40.72 350 GLN A O 1
ATOM 2882 N N . GLU A 1 351 ? 44.194 19.706 16.208 1.00 44.72 351 GLU A N 1
ATOM 2883 C CA . GLU A 1 351 ? 44.805 18.435 16.593 1.00 44.72 351 GLU A CA 1
ATOM 2884 C C . GLU A 1 351 ? 45.613 18.645 17.882 1.00 44.72 351 GLU A C 1
ATOM 2886 O O . GLU A 1 351 ? 46.642 19.325 17.906 1.00 44.72 351 GLU A O 1
ATOM 2891 N N . VAL A 1 352 ? 45.137 18.059 18.979 1.00 40.47 352 VAL A N 1
ATOM 2892 C CA . VAL A 1 352 ? 45.957 17.853 20.171 1.00 40.47 352 VAL A CA 1
ATOM 2893 C C . VAL A 1 352 ? 46.864 16.663 19.858 1.00 40.47 352 VAL A C 1
ATOM 2895 O O . VAL A 1 352 ? 46.391 15.527 19.846 1.00 40.47 352 VAL A O 1
ATOM 2898 N N . MET A 1 353 ? 48.135 16.946 19.545 1.00 42.53 353 MET A N 1
ATOM 2899 C CA . MET A 1 353 ? 49.199 15.935 19.427 1.00 42.53 353 MET A CA 1
ATOM 2900 C C . MET A 1 353 ? 49.410 15.151 20.722 1.00 42.53 353 MET A C 1
ATOM 2902 O O . MET A 1 353 ? 49.378 15.780 21.808 1.00 42.53 353 MET A O 1
#